Protein AF-A0A5S6QU72-F1 (afdb_monomer)

pLDDT: mean 78.84, std 26.69, range [30.19, 98.88]

Foldseek 3Di:
DPQVVLQVVLVVCVVVVNQADEDELDDCPVPVVVSLVVSVVVLVVHDPSSLRHYEYEAALARGALVNRLVSLVVSLHAYAYELLSNQNHVQHDDPLVVVLVSVVSRCVSQPPHAHEYEYFFFCVHSPDPHSRDGHQAHDLVRPRPNVQVDPGHHHYDYPHNVALVNVVVNVVVSVVVVRDDQWDFRDDDPDDDDDDDDPDDDDDDDDDDDDRDTPGPDDDDDDDDDDPDDDDDDDDDDDDDDDDDDDDDDDDDDDDDDDDDDD

Structure (mmCIF, N/CA/C/O backbone):
data_AF-A0A5S6QU72-F1
#
_entry.id   AF-A0A5S6QU72-F1
#
loop_
_atom_site.group_PDB
_atom_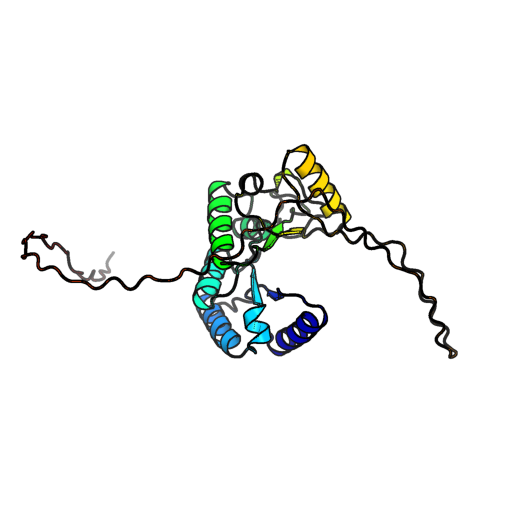site.id
_atom_site.type_symbol
_atom_site.label_atom_id
_atom_site.label_alt_id
_atom_site.label_comp_id
_atom_site.label_asym_id
_atom_site.label_entity_id
_atom_site.label_seq_id
_atom_site.pdbx_PDB_ins_code
_atom_site.Cartn_x
_atom_site.Cartn_y
_atom_site.Cartn_z
_atom_site.occupancy
_atom_site.B_iso_or_equiv
_atom_site.auth_seq_id
_atom_site.auth_comp_id
_atom_site.auth_asym_id
_atom_site.auth_atom_id
_atom_site.pdbx_PDB_model_num
ATOM 1 N N . MET A 1 1 ? 5.569 -14.909 -8.179 1.00 80.06 1 MET A N 1
ATOM 2 C CA . MET A 1 1 ? 4.720 -15.205 -7.009 1.00 80.06 1 MET A CA 1
ATOM 3 C C . MET A 1 1 ? 5.231 -16.468 -6.330 1.00 80.06 1 MET A C 1
ATOM 5 O O . MET A 1 1 ? 5.384 -17.479 -7.009 1.00 80.06 1 MET A O 1
ATOM 9 N N . ALA A 1 2 ? 5.541 -16.403 -5.035 1.00 90.88 2 ALA A N 1
ATOM 10 C CA . ALA A 1 2 ? 6.008 -17.544 -4.248 1.00 90.88 2 ALA A CA 1
ATOM 11 C C . ALA A 1 2 ? 4.814 -18.218 -3.549 1.00 90.88 2 ALA A C 1
ATOM 13 O O . ALA A 1 2 ? 4.411 -17.805 -2.471 1.00 90.88 2 ALA A O 1
ATOM 14 N N . ILE A 1 3 ? 4.224 -19.230 -4.194 1.00 93.62 3 ILE A N 1
ATOM 15 C CA . ILE A 1 3 ? 2.963 -19.854 -3.747 1.00 93.62 3 ILE A CA 1
ATOM 16 C C . ILE A 1 3 ? 3.083 -20.450 -2.338 1.00 93.62 3 ILE A C 1
ATOM 18 O O . ILE A 1 3 ? 2.264 -20.137 -1.487 1.00 93.62 3 ILE A O 1
ATOM 22 N N . ALA A 1 4 ? 4.120 -21.252 -2.072 1.00 96.06 4 ALA A N 1
ATOM 23 C CA . ALA A 1 4 ? 4.278 -21.927 -0.780 1.00 96.06 4 ALA A CA 1
ATOM 24 C C . ALA A 1 4 ? 4.330 -20.951 0.412 1.00 96.06 4 ALA A C 1
ATOM 26 O O . ALA A 1 4 ? 3.805 -21.258 1.478 1.00 96.06 4 ALA A O 1
ATOM 27 N N . GLU A 1 5 ? 4.912 -19.766 0.212 1.00 97.06 5 GLU A N 1
ATOM 28 C CA . GLU A 1 5 ? 4.988 -18.731 1.244 1.00 97.06 5 GLU A CA 1
ATOM 29 C C . GLU A 1 5 ? 3.613 -18.118 1.534 1.00 97.06 5 GLU A C 1
ATOM 31 O O . GLU A 1 5 ? 3.262 -17.892 2.689 1.00 97.06 5 GLU A O 1
ATOM 36 N N . LEU A 1 6 ? 2.810 -17.889 0.490 1.00 97.44 6 LEU A N 1
ATOM 37 C CA . LEU A 1 6 ? 1.450 -17.372 0.638 1.00 97.44 6 LEU A CA 1
ATOM 38 C C . LEU A 1 6 ? 0.535 -18.385 1.333 1.00 97.44 6 LEU A C 1
ATOM 40 O O . LEU A 1 6 ? -0.231 -18.000 2.211 1.00 97.44 6 LEU A O 1
ATOM 44 N N . GLU A 1 7 ? 0.655 -19.672 0.997 1.00 97.56 7 GLU A N 1
ATOM 45 C CA . GLU A 1 7 ? -0.089 -20.742 1.678 1.00 97.56 7 GLU A CA 1
ATOM 46 C C . GLU A 1 7 ? 0.262 -20.803 3.171 1.00 97.56 7 GLU A C 1
ATOM 48 O O . GLU A 1 7 ? -0.622 -20.904 4.021 1.00 97.56 7 GLU A O 1
ATOM 53 N N . TYR A 1 8 ? 1.547 -20.667 3.515 1.00 97.00 8 TYR A N 1
ATOM 54 C CA . TYR A 1 8 ? 1.976 -20.575 4.910 1.00 97.00 8 TYR A CA 1
ATOM 55 C C . TYR A 1 8 ? 1.363 -19.359 5.621 1.00 97.00 8 TYR A C 1
ATOM 57 O O . TYR A 1 8 ? 0.820 -19.493 6.719 1.00 97.00 8 TYR A O 1
ATOM 65 N N . HIS A 1 9 ? 1.378 -18.184 4.987 1.00 96.94 9 HIS A N 1
ATOM 66 C CA . HIS A 1 9 ? 0.779 -16.978 5.560 1.00 96.94 9 HIS A CA 1
ATOM 67 C C . HIS A 1 9 ? -0.737 -17.094 5.735 1.00 96.94 9 HIS A C 1
ATOM 69 O O . HIS A 1 9 ? -1.256 -16.588 6.726 1.00 96.94 9 HIS A O 1
ATOM 75 N N . ALA A 1 10 ? -1.451 -17.792 4.847 1.00 96.12 10 ALA A N 1
ATOM 76 C CA . ALA A 1 10 ? -2.881 -18.044 5.019 1.00 96.12 10 ALA A CA 1
ATOM 77 C C . ALA A 1 10 ? -3.180 -18.890 6.263 1.00 96.12 10 ALA A C 1
ATOM 79 O O . ALA A 1 10 ? -4.120 -18.567 6.990 1.00 96.12 10 ALA A O 1
ATOM 80 N N . ILE A 1 11 ? -2.349 -19.896 6.564 1.00 96.38 11 ILE A N 1
ATOM 81 C CA . ILE A 1 11 ? -2.469 -20.689 7.798 1.00 96.38 11 ILE A CA 1
ATOM 82 C C . ILE A 1 11 ? -2.315 -19.784 9.023 1.00 96.38 11 ILE A C 1
ATOM 84 O O . ILE A 1 11 ? -3.139 -19.820 9.935 1.00 96.38 11 ILE A O 1
ATOM 88 N N . ILE A 1 12 ? -1.276 -18.945 9.052 1.00 96.75 12 ILE A N 1
ATOM 89 C CA . ILE A 1 12 ? -1.058 -18.028 10.176 1.00 96.75 12 ILE A CA 1
ATOM 90 C C . ILE A 1 12 ? -2.212 -17.027 10.289 1.00 96.75 12 ILE A C 1
ATOM 92 O O . ILE A 1 12 ? -2.734 -16.829 11.385 1.00 96.75 12 ILE A O 1
ATOM 96 N N . ALA A 1 13 ? -2.648 -16.446 9.171 1.00 95.75 13 ALA A N 1
ATOM 97 C CA . ALA A 1 13 ? -3.744 -15.487 9.130 1.00 95.75 13 ALA A CA 1
ATOM 98 C C . ALA A 1 13 ? -5.054 -16.087 9.660 1.00 95.75 13 ALA A C 1
ATOM 100 O O . ALA A 1 13 ? -5.770 -15.422 10.404 1.00 95.75 13 ALA A O 1
ATOM 101 N N . GLU A 1 14 ? -5.352 -17.349 9.349 1.00 94.44 14 GLU A N 1
ATOM 102 C CA . GLU A 1 14 ? -6.494 -18.059 9.929 1.00 94.44 14 GLU A CA 1
ATOM 103 C C . GLU A 1 14 ? -6.356 -18.220 11.451 1.00 94.44 14 GLU A C 1
ATOM 105 O O . GLU A 1 14 ? -7.288 -17.900 12.188 1.00 94.44 14 GLU A O 1
ATOM 110 N N . LEU A 1 15 ? -5.181 -18.635 11.937 1.00 96.00 15 LEU A N 1
ATOM 111 C CA . LEU A 1 15 ? -4.931 -18.858 13.366 1.00 96.00 15 LEU A CA 1
ATOM 112 C C . LEU A 1 15 ? -5.037 -17.583 14.212 1.00 96.00 15 LEU A C 1
ATOM 114 O O . LEU A 1 15 ? -5.456 -17.653 15.369 1.00 96.00 15 LEU A O 1
ATOM 118 N N . VAL A 1 16 ? -4.648 -16.432 13.658 1.00 95.31 16 VAL A N 1
ATOM 119 C CA . VAL A 1 16 ? -4.691 -15.136 14.358 1.00 95.31 16 VAL A CA 1
ATOM 120 C C . VAL A 1 16 ? -5.869 -14.252 13.943 1.00 95.31 16 VAL A C 1
ATOM 122 O O . VAL A 1 16 ? -5.979 -13.124 14.420 1.00 95.31 16 VAL A O 1
ATOM 125 N N . ASN A 1 17 ? -6.770 -14.766 13.100 1.00 92.50 17 ASN A N 1
ATOM 126 C CA . ASN A 1 17 ? -7.945 -14.061 12.585 1.00 92.50 17 ASN A CA 1
ATOM 127 C C . ASN A 1 17 ? -7.609 -12.735 11.864 1.00 92.50 17 ASN A C 1
ATOM 129 O O . ASN A 1 17 ? -8.259 -11.712 12.081 1.00 92.50 17 ASN A O 1
ATOM 133 N N . VAL A 1 18 ? -6.587 -12.771 11.005 1.00 91.25 18 VAL A N 1
ATOM 134 C CA . VAL A 1 18 ? -6.224 -11.702 10.063 1.00 91.25 18 VAL A CA 1
ATOM 135 C C . VAL A 1 18 ? -6.878 -11.976 8.706 1.00 91.25 18 VAL A C 1
ATOM 137 O O . VAL A 1 18 ? -6.962 -13.119 8.242 1.00 91.25 18 VAL A O 1
ATOM 140 N N . ASP A 1 19 ? -7.363 -10.918 8.064 1.00 90.62 19 ASP A N 1
ATOM 141 C CA . ASP A 1 19 ? -8.173 -10.983 6.847 1.00 90.62 19 ASP A CA 1
ATOM 142 C C . ASP A 1 19 ? -7.476 -10.406 5.601 1.00 90.62 19 ASP A C 1
ATOM 144 O O . ASP A 1 19 ? -8.041 -10.476 4.506 1.00 90.62 19 ASP A O 1
ATOM 148 N N . VAL A 1 20 ? -6.260 -9.865 5.736 1.00 96.31 20 VAL A N 1
ATOM 149 C CA . VAL A 1 20 ? -5.472 -9.278 4.641 1.00 96.31 20 VAL A CA 1
ATOM 150 C C . VAL A 1 20 ? -4.076 -9.905 4.575 1.00 96.31 20 VAL A C 1
ATOM 152 O O . VAL A 1 20 ? -3.385 -10.019 5.583 1.00 96.31 20 VAL A O 1
ATOM 155 N N . ILE A 1 21 ? -3.659 -10.300 3.371 1.00 97.56 21 ILE A N 1
ATOM 156 C CA . ILE A 1 21 ? -2.280 -10.656 3.016 1.00 97.56 21 ILE A CA 1
ATOM 157 C C . ILE A 1 21 ? -1.885 -9.734 1.865 1.00 97.56 21 ILE A C 1
ATOM 159 O O . ILE A 1 21 ? -2.293 -9.957 0.725 1.00 97.56 21 ILE A O 1
ATOM 163 N N . ASN A 1 22 ? -1.114 -8.692 2.164 1.00 98.31 22 ASN A N 1
ATOM 164 C CA . ASN A 1 22 ? -0.727 -7.694 1.176 1.00 98.31 22 ASN A CA 1
ATOM 165 C C . ASN A 1 22 ? 0.605 -8.036 0.500 1.00 98.31 22 ASN A C 1
ATOM 167 O O . ASN A 1 22 ? 1.566 -8.407 1.175 1.00 98.31 22 ASN A O 1
ATOM 171 N N . ILE A 1 23 ? 0.662 -7.915 -0.829 1.00 98.38 23 ILE A N 1
ATOM 172 C CA . ILE A 1 23 ? 1.886 -8.110 -1.613 1.00 98.38 23 ILE A CA 1
ATOM 173 C C . ILE A 1 23 ? 1.987 -7.118 -2.774 1.00 98.38 23 ILE A C 1
ATOM 175 O O . ILE A 1 23 ? 0.991 -6.728 -3.380 1.00 98.38 23 ILE A O 1
ATOM 179 N N . HIS A 1 24 ? 3.214 -6.821 -3.195 1.00 98.31 24 HIS A N 1
ATOM 180 C CA . HIS A 1 24 ? 3.451 -6.267 -4.527 1.00 98.31 24 HIS A CA 1
ATOM 181 C C . HIS A 1 24 ? 3.301 -7.336 -5.621 1.00 98.31 24 HIS A C 1
ATOM 183 O O . HIS A 1 24 ? 3.409 -8.543 -5.380 1.00 98.31 24 HIS A O 1
ATOM 189 N N . VAL A 1 25 ? 3.148 -6.888 -6.871 1.00 97.50 25 VAL A N 1
ATOM 190 C CA . VAL A 1 25 ? 3.039 -7.769 -8.051 1.00 97.50 25 VAL A CA 1
ATOM 191 C C . VAL A 1 25 ? 4.323 -8.588 -8.278 1.00 97.50 25 VAL A C 1
ATOM 193 O O . VAL A 1 25 ? 4.273 -9.758 -8.675 1.00 97.50 25 VAL A O 1
ATOM 196 N N . GLY A 1 26 ? 5.490 -8.008 -7.983 1.00 94.38 26 GLY A N 1
ATOM 197 C CA . GLY A 1 26 ? 6.792 -8.672 -8.059 1.00 94.38 26 GLY A CA 1
ATOM 198 C C . GLY A 1 26 ? 7.685 -8.100 -9.158 1.00 94.38 26 GLY A C 1
ATOM 199 O O . GLY A 1 26 ? 7.769 -6.894 -9.321 1.00 94.38 26 GLY A O 1
ATOM 200 N N . GLY A 1 27 ? 8.410 -8.955 -9.883 1.00 94.19 27 GLY A N 1
ATOM 201 C CA . GLY A 1 27 ? 9.344 -8.520 -10.929 1.00 94.19 27 GLY A CA 1
ATOM 202 C C . GLY A 1 27 ? 8.706 -8.411 -12.320 1.00 94.19 27 GLY A C 1
ATOM 203 O O . GLY A 1 27 ? 7.866 -9.234 -12.681 1.00 94.19 27 GLY A O 1
ATOM 204 N N . VAL A 1 28 ? 9.153 -7.456 -13.141 1.00 93.69 28 VAL A N 1
ATOM 205 C CA . VAL A 1 28 ? 8.787 -7.353 -14.574 1.00 93.69 28 VAL A CA 1
ATOM 206 C C . VAL A 1 28 ? 9.553 -8.324 -15.474 1.00 93.69 28 VAL A C 1
ATOM 208 O O . VAL A 1 28 ? 9.056 -8.703 -16.525 1.00 93.69 28 VAL A O 1
ATOM 211 N N . TYR A 1 29 ? 10.761 -8.751 -15.088 1.00 89.75 29 TYR A N 1
ATOM 212 C CA . TYR A 1 29 ? 11.605 -9.661 -15.885 1.00 89.75 29 TYR A CA 1
ATOM 213 C C . TYR A 1 29 ? 11.729 -9.243 -17.371 1.00 89.75 29 TYR A C 1
ATOM 215 O O . TYR A 1 29 ? 11.608 -10.076 -18.265 1.00 89.75 29 TYR A O 1
ATOM 223 N N . ASN A 1 30 ? 11.956 -7.944 -17.614 1.00 90.00 30 ASN A N 1
ATOM 224 C CA . ASN A 1 30 ? 12.051 -7.272 -18.924 1.00 90.00 30 ASN A CA 1
ATOM 225 C C . ASN A 1 30 ? 10.759 -7.181 -19.759 1.00 90.00 30 ASN A C 1
ATOM 227 O O . ASN A 1 30 ? 10.773 -6.523 -20.795 1.00 90.00 30 ASN A O 1
ATOM 231 N N . ASP A 1 31 ? 9.652 -7.782 -19.321 1.00 95.44 31 ASP A N 1
ATOM 232 C CA . ASP A 1 31 ? 8.379 -7.782 -20.046 1.00 95.44 31 ASP A CA 1
ATOM 233 C C . ASP A 1 31 ? 7.208 -7.733 -19.054 1.00 95.44 31 ASP A C 1
ATOM 235 O O . ASP A 1 31 ? 6.778 -8.754 -18.507 1.00 95.44 31 ASP A O 1
ATOM 239 N N . LYS A 1 32 ? 6.721 -6.510 -18.807 1.00 95.94 32 LYS A N 1
ATOM 240 C CA . LYS A 1 32 ? 5.636 -6.236 -17.859 1.00 95.94 32 LYS A CA 1
ATOM 241 C C . LYS A 1 32 ? 4.324 -6.941 -18.257 1.00 95.94 32 LYS A C 1
ATOM 243 O O . LYS A 1 32 ? 3.800 -7.645 -17.393 1.00 95.94 32 LYS A O 1
ATOM 248 N N . PRO A 1 33 ? 3.811 -6.847 -19.504 1.00 96.69 33 PRO A N 1
ATOM 249 C CA . PRO A 1 33 ? 2.617 -7.594 -19.915 1.00 96.69 33 PRO A CA 1
ATOM 250 C C . PRO A 1 33 ? 2.704 -9.095 -19.620 1.00 96.69 33 PRO A C 1
ATOM 252 O O . PRO A 1 33 ? 1.847 -9.638 -18.919 1.00 96.69 33 PRO A O 1
ATOM 255 N N . THR A 1 34 ? 3.786 -9.757 -20.042 1.00 97.25 34 THR A N 1
ATOM 256 C CA . THR A 1 34 ? 3.946 -11.199 -19.796 1.00 97.25 34 THR A CA 1
ATOM 257 C C . THR A 1 34 ? 4.103 -11.495 -18.296 1.00 97.25 34 THR A C 1
ATOM 259 O O . THR A 1 34 ? 3.663 -12.536 -17.805 1.00 97.25 34 THR A O 1
ATOM 262 N N . ALA A 1 35 ? 4.713 -10.597 -17.516 1.00 97.38 35 ALA A N 1
ATOM 263 C CA . ALA A 1 35 ? 4.789 -10.740 -16.062 1.00 97.38 35 ALA A CA 1
ATOM 264 C C . ALA A 1 35 ? 3.416 -10.675 -15.381 1.00 97.38 35 ALA A C 1
ATOM 266 O O . ALA A 1 35 ? 3.151 -11.495 -14.498 1.00 97.38 35 ALA A O 1
ATOM 267 N N . MET A 1 36 ? 2.535 -9.777 -15.822 1.00 97.62 36 MET A N 1
ATOM 268 C CA . MET A 1 36 ? 1.160 -9.676 -15.327 1.00 97.62 36 MET A CA 1
ATOM 269 C C . MET A 1 36 ? 0.342 -10.922 -15.687 1.00 97.62 36 MET A C 1
ATOM 271 O O . MET A 1 36 ? -0.341 -11.471 -14.825 1.00 97.62 36 MET A O 1
ATOM 275 N N . GLU A 1 37 ? 0.472 -11.451 -16.906 1.00 97.25 37 GLU A N 1
ATOM 276 C CA . GLU A 1 37 ? -0.174 -12.715 -17.298 1.00 97.25 37 GLU A CA 1
ATOM 277 C C . GLU A 1 37 ? 0.288 -13.889 -16.425 1.00 97.25 37 GLU A C 1
ATOM 279 O O . GLU A 1 37 ? -0.525 -14.677 -15.932 1.00 97.25 37 GLU A O 1
ATOM 284 N N . ARG A 1 38 ? 1.597 -13.978 -16.152 1.00 97.06 38 ARG A N 1
ATOM 285 C CA . ARG A 1 38 ? 2.141 -14.973 -15.215 1.00 97.06 38 ARG A CA 1
ATOM 286 C C . ARG A 1 38 ? 1.615 -14.776 -13.799 1.00 97.06 38 ARG A C 1
ATOM 288 O O . ARG A 1 38 ? 1.461 -15.764 -13.082 1.00 97.06 38 ARG A O 1
ATOM 295 N N . PHE A 1 39 ? 1.385 -13.540 -13.362 1.00 97.94 39 PHE A N 1
ATOM 296 C CA . PHE A 1 39 ? 0.787 -13.276 -12.058 1.00 97.94 39 PHE A CA 1
ATOM 297 C C . PHE A 1 39 ? -0.624 -13.863 -11.994 1.00 97.94 39 PHE A C 1
ATOM 299 O O . PHE A 1 39 ? -0.904 -14.649 -11.091 1.00 97.94 39 PHE A O 1
ATOM 306 N N . VAL A 1 40 ? -1.463 -13.582 -12.997 1.00 98.00 40 VAL A N 1
ATOM 307 C CA . VAL A 1 40 ? -2.835 -14.110 -13.098 1.00 98.00 40 VAL A CA 1
ATOM 308 C C . VAL A 1 40 ? -2.848 -15.641 -13.118 1.00 98.00 40 VAL A C 1
ATOM 310 O O . VAL A 1 40 ? -3.572 -16.263 -12.341 1.00 98.00 40 VAL A O 1
ATOM 313 N N . ALA A 1 41 ? -1.997 -16.264 -13.937 1.00 97.25 41 ALA A N 1
ATOM 314 C CA . ALA A 1 41 ? -1.895 -17.723 -14.017 1.00 97.25 41 ALA A CA 1
ATOM 315 C C . ALA A 1 41 ? -1.403 -18.369 -12.708 1.00 97.25 41 ALA A C 1
ATOM 317 O O . ALA A 1 41 ? -1.740 -19.514 -12.407 1.00 97.25 41 ALA A O 1
ATOM 318 N N . ASN A 1 42 ? -0.588 -17.662 -11.919 1.00 97.50 42 ASN A N 1
ATOM 319 C CA . ASN A 1 42 ? -0.170 -18.148 -10.606 1.00 97.50 42 ASN A CA 1
ATOM 320 C C . ASN A 1 42 ? -1.233 -17.919 -9.534 1.00 97.50 42 ASN A C 1
ATOM 322 O O . ASN A 1 42 ? -1.405 -18.791 -8.688 1.00 97.50 42 ASN A O 1
ATOM 326 N N . PHE A 1 43 ? -1.974 -16.813 -9.597 1.00 98.06 43 PHE A N 1
ATOM 327 C CA . PHE A 1 43 ? -3.077 -16.542 -8.682 1.00 98.06 43 PHE A CA 1
ATOM 328 C C . PHE A 1 43 ? -4.128 -17.656 -8.727 1.00 98.06 43 PHE A C 1
ATOM 330 O O . PHE A 1 43 ? -4.548 -18.145 -7.684 1.00 98.06 43 PHE A O 1
ATOM 337 N N . SER A 1 44 ? -4.474 -18.154 -9.920 1.00 96.75 44 SER A N 1
ATOM 338 C CA . SER A 1 44 ? -5.433 -19.261 -10.068 1.00 96.75 44 SER A CA 1
ATOM 339 C C . SER A 1 44 ? -4.968 -20.593 -9.467 1.00 96.75 44 SER A C 1
ATOM 341 O O . SER A 1 44 ? -5.752 -21.536 -9.399 1.00 96.75 44 SER A O 1
ATOM 343 N N . ARG A 1 45 ? -3.692 -20.706 -9.079 1.00 97.50 45 ARG A N 1
ATOM 344 C CA . ARG A 1 45 ? -3.117 -21.896 -8.433 1.00 97.50 45 ARG A CA 1
ATOM 345 C C . ARG A 1 45 ? -3.123 -21.804 -6.907 1.00 97.50 45 ARG A C 1
ATOM 347 O O . ARG A 1 45 ? -2.803 -22.801 -6.268 1.00 97.50 45 ARG A O 1
ATOM 354 N N . LEU A 1 46 ? -3.418 -20.631 -6.349 1.00 98.06 46 LEU A N 1
ATOM 355 C CA . LEU A 1 46 ? -3.501 -20.413 -4.907 1.00 98.06 46 LEU A CA 1
ATOM 356 C C . LEU A 1 46 ? -4.753 -21.080 -4.338 1.00 98.06 46 LEU A C 1
ATOM 358 O O . LEU A 1 46 ? -5.781 -21.154 -5.021 1.00 98.06 46 LEU A O 1
ATOM 362 N N . SER A 1 47 ? -4.687 -21.509 -3.082 1.00 97.75 47 SER A N 1
ATOM 363 C CA . SER A 1 47 ? -5.859 -21.940 -2.324 1.00 97.75 47 SER A CA 1
ATOM 364 C C . SER A 1 47 ? -6.896 -20.820 -2.197 1.00 97.75 47 SER A C 1
ATOM 366 O O . SER A 1 47 ? -6.606 -19.630 -2.375 1.00 97.75 47 SER A O 1
ATOM 368 N N . LYS A 1 48 ? -8.140 -21.191 -1.887 1.00 96.69 48 LYS A N 1
ATOM 369 C CA . LYS A 1 48 ? -9.223 -20.215 -1.734 1.00 96.69 48 LYS A CA 1
ATOM 370 C C . LYS A 1 48 ? -8.955 -19.287 -0.546 1.00 96.69 48 LYS A C 1
ATOM 372 O O . LYS A 1 48 ? -9.227 -18.093 -0.615 1.00 96.69 48 LYS A O 1
ATOM 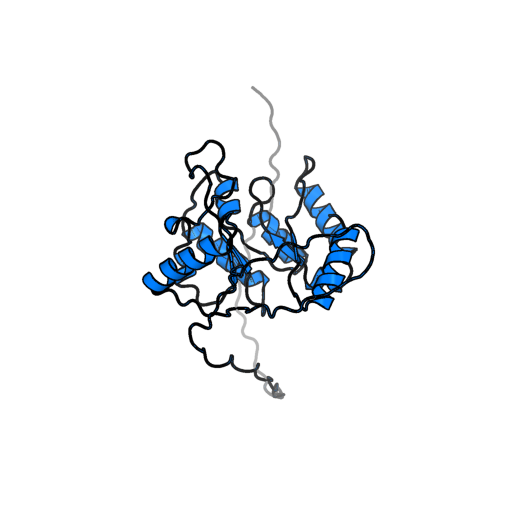377 N N . GLU A 1 49 ? -8.345 -19.836 0.492 1.00 96.06 49 GLU A N 1
ATOM 378 C CA . GLU A 1 49 ? -7.963 -19.186 1.736 1.00 96.06 49 GLU A CA 1
ATOM 379 C C . GLU A 1 49 ? -6.967 -18.047 1.501 1.00 96.06 49 GLU A C 1
ATOM 381 O O . GLU A 1 49 ? -7.112 -16.981 2.110 1.00 96.06 49 GLU A O 1
ATOM 386 N N . VAL A 1 50 ? -5.999 -18.250 0.598 1.00 97.69 50 VAL A N 1
ATOM 387 C CA . VAL A 1 50 ? -5.089 -17.192 0.144 1.00 97.69 50 VAL A CA 1
ATOM 388 C C . VAL A 1 50 ? -5.839 -16.199 -0.738 1.00 97.69 50 VAL A C 1
ATOM 390 O O . VAL A 1 50 ? -5.767 -15.000 -0.484 1.00 97.69 50 VAL A O 1
ATOM 393 N N . GLN A 1 51 ? -6.568 -16.667 -1.760 1.00 97.50 51 GLN A N 1
ATOM 394 C CA . GLN A 1 51 ? -7.258 -15.782 -2.712 1.00 97.50 51 GLN A CA 1
ATOM 395 C C . GLN A 1 51 ? -8.231 -14.812 -2.023 1.00 97.50 51 GLN A C 1
ATOM 397 O O . GLN A 1 51 ? -8.353 -13.671 -2.457 1.00 97.50 51 GLN A O 1
ATOM 402 N N . ASP A 1 52 ? -8.900 -15.239 -0.950 1.00 95.50 52 ASP A N 1
ATOM 403 C CA . ASP A 1 52 ? -9.852 -14.413 -0.193 1.00 95.50 52 ASP A CA 1
ATOM 404 C C . ASP A 1 52 ? -9.196 -13.327 0.669 1.00 95.50 52 ASP A C 1
ATOM 406 O O . ASP A 1 52 ? -9.845 -12.335 1.015 1.00 95.50 52 ASP A O 1
ATOM 410 N N . ARG A 1 53 ? -7.916 -13.499 1.011 1.00 96.94 53 ARG A N 1
ATOM 411 C CA . ARG A 1 53 ? -7.151 -12.561 1.843 1.00 96.94 53 ARG A CA 1
ATOM 412 C C . ARG A 1 53 ? -6.182 -11.707 1.042 1.00 96.94 53 ARG A C 1
ATOM 414 O O . ARG A 1 53 ? -5.774 -10.659 1.530 1.00 96.94 53 ARG A O 1
ATOM 421 N N . LEU A 1 54 ? -5.798 -12.151 -0.152 1.00 97.94 54 LEU A N 1
ATOM 422 C CA . LEU A 1 54 ? -4.764 -11.493 -0.934 1.00 97.94 54 LEU A CA 1
ATOM 423 C C . LEU A 1 54 ? -5.204 -10.091 -1.360 1.00 97.94 54 LEU A C 1
ATOM 425 O O . LEU A 1 54 ? -6.284 -9.912 -1.924 1.00 97.94 54 LEU A O 1
ATOM 429 N N . THR A 1 55 ? -4.329 -9.118 -1.149 1.00 98.62 55 THR A N 1
ATOM 430 C CA . THR A 1 55 ? -4.435 -7.767 -1.699 1.00 98.62 55 THR A CA 1
ATOM 431 C C . THR A 1 55 ? -3.175 -7.443 -2.483 1.00 98.62 55 THR A C 1
ATOM 433 O O . THR A 1 55 ? -2.120 -8.043 -2.260 1.00 98.62 55 THR A O 1
ATOM 436 N N . LEU A 1 56 ? -3.297 -6.519 -3.433 1.00 98.81 56 LEU A N 1
ATOM 437 C CA . LEU A 1 56 ? -2.166 -6.051 -4.228 1.00 98.81 56 LEU A CA 1
ATOM 438 C C . LEU A 1 56 ? -1.849 -4.606 -3.892 1.00 98.81 56 LEU A C 1
ATOM 440 O O . LEU A 1 56 ? -2.770 -3.818 -3.710 1.00 98.81 56 LEU A O 1
ATOM 444 N N . GLU A 1 57 ? -0.569 -4.264 -3.899 1.00 98.88 57 GLU A N 1
ATOM 445 C CA . GLU A 1 57 ? -0.073 -2.912 -3.658 1.00 98.88 57 GLU A CA 1
ATOM 446 C C . GLU A 1 57 ? 0.797 -2.427 -4.823 1.00 98.88 57 GLU A C 1
ATOM 448 O O . GLU A 1 57 ? 1.591 -3.196 -5.382 1.00 98.88 57 GLU A O 1
ATOM 453 N N . ASN A 1 58 ? 0.666 -1.147 -5.183 1.00 98.81 58 ASN A N 1
ATOM 454 C CA . ASN A 1 58 ? 1.568 -0.488 -6.129 1.00 98.81 58 ASN A CA 1
ATOM 455 C C . ASN A 1 58 ? 2.955 -0.316 -5.509 1.00 98.81 58 ASN A C 1
ATOM 457 O O . ASN A 1 58 ? 3.084 -0.134 -4.305 1.00 98.81 58 ASN A O 1
ATOM 461 N N . ASP A 1 59 ? 3.996 -0.365 -6.334 1.00 98.25 59 ASP A N 1
ATOM 462 C CA . ASP A 1 59 ? 5.378 -0.258 -5.870 1.00 98.25 59 ASP A CA 1
ATOM 463 C C . ASP A 1 59 ? 6.067 1.014 -6.385 1.00 98.25 59 ASP A C 1
ATOM 465 O O . ASP A 1 59 ? 5.534 1.786 -7.186 1.00 98.25 59 ASP A O 1
ATOM 469 N N . ASP A 1 60 ? 7.281 1.244 -5.899 1.00 96.75 60 ASP A N 1
ATOM 470 C CA . ASP A 1 60 ? 8.060 2.455 -6.137 1.00 96.75 60 ASP A CA 1
ATOM 471 C C . ASP A 1 60 ? 8.855 2.473 -7.460 1.00 96.75 60 ASP A C 1
ATOM 473 O O . ASP A 1 60 ? 9.666 3.385 -7.678 1.00 96.75 60 ASP A O 1
ATOM 477 N N . LYS A 1 61 ? 8.699 1.461 -8.332 1.00 94.06 61 LYS A N 1
ATOM 478 C CA . LYS A 1 61 ? 9.593 1.238 -9.490 1.00 94.06 61 LYS A CA 1
ATOM 479 C C . LYS A 1 61 ? 8.918 0.701 -10.746 1.00 94.06 61 LYS A C 1
ATOM 481 O O . LYS A 1 61 ? 9.208 1.174 -11.840 1.00 94.06 61 LYS A O 1
ATOM 486 N N . GLN A 1 62 ? 8.172 -0.382 -10.617 1.00 95.25 62 GLN A N 1
ATOM 487 C CA . GLN A 1 62 ? 7.787 -1.278 -11.695 1.00 95.25 62 GLN A CA 1
ATOM 488 C C . GLN A 1 62 ? 6.289 -1.247 -11.957 1.00 95.25 62 GLN A C 1
ATOM 490 O O . GLN A 1 62 ? 5.917 -1.148 -13.127 1.00 95.25 62 GLN A O 1
ATOM 495 N N . TYR A 1 63 ? 5.458 -1.323 -10.918 1.00 98.00 63 TYR A N 1
ATOM 496 C CA . TYR A 1 63 ? 4.004 -1.420 -11.044 1.00 98.00 63 TYR A CA 1
ATOM 497 C C . TYR A 1 63 ? 3.333 -0.209 -10.400 1.00 98.00 63 TYR A C 1
ATOM 499 O O . TYR A 1 63 ? 3.254 -0.098 -9.177 1.00 98.00 63 TYR A O 1
ATOM 507 N N . ASN A 1 64 ? 2.856 0.701 -11.250 1.00 98.06 64 ASN A N 1
ATOM 508 C CA . ASN A 1 64 ? 2.127 1.892 -10.824 1.00 98.06 64 ASN A CA 1
ATOM 509 C C . ASN A 1 64 ? 0.675 1.528 -10.434 1.00 98.06 64 ASN A C 1
ATOM 511 O O . ASN A 1 64 ? 0.243 0.386 -10.639 1.00 98.06 64 ASN A O 1
ATOM 515 N N . PRO A 1 65 ? -0.106 2.467 -9.873 1.00 98.69 65 PRO A N 1
ATOM 516 C CA . PRO A 1 65 ? -1.496 2.197 -9.518 1.00 98.69 65 PRO A CA 1
ATOM 517 C C . PRO A 1 65 ? -2.358 1.704 -10.681 1.00 98.69 65 PRO A C 1
ATOM 519 O O . PRO A 1 65 ? -3.224 0.861 -10.467 1.00 98.69 65 PRO A O 1
ATOM 522 N N . GLU A 1 66 ? -2.127 2.175 -11.908 1.00 98.19 66 GLU A N 1
ATOM 523 C CA . GLU A 1 66 ? -2.886 1.742 -13.082 1.00 98.19 66 GLU A CA 1
ATOM 524 C C . GLU A 1 66 ? -2.676 0.252 -13.391 1.00 98.19 66 GLU A C 1
ATOM 526 O O . GLU A 1 66 ? -3.648 -0.476 -13.616 1.00 98.19 66 GLU A O 1
ATOM 531 N N . ASP A 1 67 ? -1.426 -0.217 -13.342 1.00 98.38 67 ASP A N 1
ATOM 532 C CA . ASP A 1 67 ? -1.074 -1.625 -13.542 1.00 98.38 67 ASP A CA 1
ATOM 533 C C . ASP A 1 67 ? -1.737 -2.515 -12.474 1.00 98.38 67 ASP A C 1
ATOM 535 O O . ASP A 1 67 ? -2.302 -3.573 -12.777 1.00 98.38 67 ASP A O 1
ATOM 539 N N . VAL A 1 68 ? -1.682 -2.084 -11.209 1.00 98.75 68 VAL A N 1
ATOM 540 C CA . VAL A 1 68 ? -2.237 -2.847 -10.083 1.00 98.75 68 VAL A CA 1
ATOM 541 C C . VAL A 1 68 ? -3.761 -2.851 -10.114 1.00 98.75 68 VAL A C 1
ATOM 543 O O . VAL A 1 68 ? -4.363 -3.913 -9.960 1.00 98.75 68 VAL A O 1
ATOM 546 N N . LEU A 1 69 ? -4.403 -1.718 -10.409 1.00 98.62 69 LEU A N 1
ATOM 547 C CA . LEU A 1 69 ? -5.853 -1.635 -10.596 1.00 98.62 69 LEU A CA 1
ATOM 548 C C . LEU A 1 69 ? -6.331 -2.582 -11.698 1.00 98.62 69 LEU A C 1
ATOM 550 O O . LEU A 1 69 ? -7.355 -3.248 -11.532 1.00 98.62 69 LEU A O 1
ATOM 554 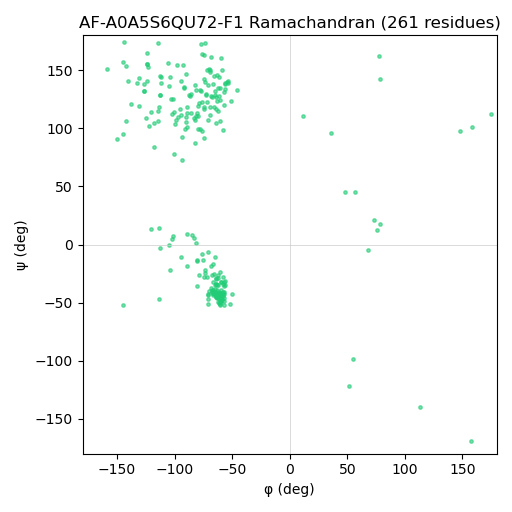N N . GLN A 1 70 ? -5.599 -2.687 -12.810 1.00 98.44 70 GLN A N 1
ATOM 555 C CA . GLN A 1 70 ? -5.924 -3.643 -13.868 1.00 98.44 70 GLN A CA 1
ATOM 556 C C . GLN A 1 70 ? -5.924 -5.085 -13.338 1.00 98.44 70 GLN A C 1
ATOM 558 O O . GLN A 1 70 ? -6.879 -5.825 -13.589 1.00 98.44 70 GLN A O 1
ATOM 563 N N . LEU A 1 71 ? -4.899 -5.485 -12.579 1.00 98.44 71 LEU A N 1
ATOM 564 C CA . LEU A 1 71 ? -4.841 -6.817 -11.964 1.00 98.44 71 LEU A CA 1
ATOM 565 C C . LEU A 1 71 ? -5.962 -7.030 -10.943 1.00 98.44 71 LEU A C 1
ATOM 567 O O . LEU A 1 71 ? -6.630 -8.062 -10.989 1.00 98.44 71 LEU A O 1
ATOM 571 N N . CYS A 1 72 ? -6.217 -6.059 -10.068 1.00 98.62 72 CYS A N 1
ATOM 572 C CA . CYS A 1 72 ? -7.289 -6.118 -9.076 1.00 98.62 72 CYS A CA 1
ATOM 573 C C . CYS A 1 72 ? -8.663 -6.314 -9.725 1.00 98.62 72 CYS A C 1
ATOM 575 O O . CYS A 1 72 ? -9.448 -7.140 -9.259 1.00 98.62 72 CYS A O 1
ATOM 577 N N . HIS A 1 73 ? -8.947 -5.639 -10.842 1.00 98.31 73 HIS A N 1
ATOM 578 C CA . HIS A 1 73 ? -10.194 -5.836 -11.585 1.00 98.31 73 HIS A CA 1
ATOM 579 C C . HIS A 1 73 ? -10.297 -7.227 -12.221 1.00 98.31 73 HIS A C 1
ATOM 581 O O . HIS A 1 73 ? -11.363 -7.839 -12.162 1.00 98.31 73 HIS A O 1
ATOM 587 N N . VAL A 1 74 ? -9.208 -7.735 -12.809 1.00 98.06 74 VAL A N 1
ATOM 588 C CA . VAL A 1 74 ? -9.174 -9.070 -13.433 1.00 98.06 74 VAL A CA 1
ATOM 589 C C . VAL A 1 74 ? -9.349 -10.178 -12.393 1.00 98.06 74 VAL A C 1
ATOM 591 O O . VAL A 1 74 ? -10.082 -11.135 -12.630 1.00 98.06 74 VAL A O 1
ATOM 594 N N . LEU A 1 75 ? -8.684 -10.053 -11.246 1.00 98.00 75 LEU A N 1
ATOM 595 C CA . LEU A 1 75 ? -8.646 -11.080 -10.202 1.00 98.00 75 LEU A CA 1
ATOM 596 C C . LEU A 1 75 ? -9.783 -10.945 -9.181 1.00 98.00 75 LEU A C 1
ATOM 598 O O . LEU A 1 75 ? -10.095 -11.895 -8.469 1.00 98.00 75 LEU A O 1
ATOM 602 N N . GLY A 1 76 ? -10.408 -9.770 -9.102 1.00 97.56 76 GLY A N 1
ATOM 603 C CA . GLY A 1 76 ? -11.435 -9.457 -8.114 1.00 97.56 76 GLY A CA 1
ATOM 604 C C . GLY A 1 76 ? -10.901 -9.256 -6.692 1.00 97.56 76 GLY A C 1
ATOM 605 O O . GLY A 1 76 ? -11.695 -9.376 -5.755 1.00 97.56 76 GLY A O 1
ATOM 606 N N . VAL A 1 77 ? -9.604 -8.957 -6.543 1.00 98.06 77 VAL A N 1
ATOM 607 C CA . VAL A 1 77 ? -8.919 -8.727 -5.257 1.00 98.06 77 VAL A CA 1
ATOM 608 C C . VAL A 1 77 ? -8.791 -7.231 -4.932 1.00 98.06 77 VAL A C 1
ATOM 610 O O . VAL A 1 77 ? -8.769 -6.418 -5.860 1.00 98.06 77 VAL A O 1
ATOM 613 N N . PRO A 1 78 ? -8.691 -6.838 -3.649 1.00 98.62 78 PRO A N 1
ATOM 614 C CA . PRO A 1 78 ? -8.539 -5.434 -3.277 1.00 98.62 78 PRO A CA 1
ATOM 615 C C . PRO A 1 78 ? -7.168 -4.839 -3.633 1.00 98.62 78 PRO A C 1
ATOM 617 O O . PRO A 1 78 ? -6.151 -5.537 -3.644 1.00 98.62 78 PRO A O 1
ATOM 620 N N . PHE A 1 79 ? -7.163 -3.531 -3.889 1.00 98.81 79 PHE A N 1
ATOM 621 C CA . PHE A 1 79 ? -5.981 -2.699 -4.106 1.00 98.81 79 PHE A CA 1
ATOM 622 C C . PHE A 1 79 ? -5.649 -1.922 -2.825 1.00 98.81 79 PHE A C 1
ATOM 624 O O . PHE A 1 79 ? -6.419 -1.047 -2.414 1.00 98.81 79 PHE A O 1
ATOM 631 N N . VAL A 1 80 ? -4.510 -2.233 -2.208 1.00 98.88 80 VAL A N 1
ATOM 632 C CA . VAL A 1 80 ? -3.883 -1.417 -1.164 1.00 98.88 80 VAL A CA 1
ATOM 633 C C . VAL A 1 80 ? -3.131 -0.292 -1.854 1.00 98.88 80 VAL A C 1
ATOM 635 O O . VAL A 1 80 ? -2.177 -0.529 -2.589 1.00 98.88 80 VAL A O 1
ATOM 638 N N . TYR A 1 81 ? -3.592 0.937 -1.657 1.00 98.88 81 TYR A N 1
ATOM 639 C CA . TYR A 1 81 ? -2.962 2.090 -2.282 1.00 98.88 81 TYR A CA 1
ATOM 640 C C . TYR A 1 81 ? -1.859 2.651 -1.387 1.00 98.88 81 TYR A C 1
ATOM 642 O O . TYR A 1 81 ? -2.140 3.127 -0.284 1.00 98.88 81 TYR A O 1
ATOM 650 N N . ASP A 1 82 ? -0.628 2.637 -1.893 1.00 98.88 82 ASP A N 1
ATOM 651 C CA . ASP A 1 82 ? 0.507 3.328 -1.289 1.00 98.88 82 ASP A CA 1
ATOM 652 C C . ASP A 1 82 ? 0.790 4.630 -2.051 1.00 98.88 82 ASP A C 1
ATOM 654 O O . ASP A 1 82 ? 1.220 4.646 -3.214 1.00 98.88 82 ASP A O 1
ATOM 658 N N . VAL A 1 83 ? 0.542 5.755 -1.377 1.00 98.81 83 VAL A N 1
ATOM 659 C CA . VAL A 1 83 ? 0.723 7.090 -1.961 1.00 98.81 83 VAL A CA 1
ATOM 660 C C . VAL A 1 83 ? 2.196 7.492 -2.087 1.00 98.81 83 VAL A C 1
ATOM 662 O O . VAL A 1 83 ? 2.548 8.262 -2.985 1.00 98.81 83 VAL A O 1
ATOM 665 N N . HIS A 1 84 ? 3.074 6.982 -1.223 1.00 98.69 84 HIS A N 1
ATOM 666 C CA . HIS A 1 84 ? 4.511 7.252 -1.278 1.00 98.69 84 HIS A CA 1
ATOM 667 C C . HIS A 1 84 ? 5.144 6.557 -2.484 1.00 98.69 84 HIS A C 1
ATOM 669 O O . HIS A 1 84 ? 5.844 7.200 -3.270 1.00 98.69 84 HIS A O 1
ATOM 675 N N . HIS A 1 85 ? 4.822 5.282 -2.694 1.00 98.62 85 HIS A N 1
ATOM 676 C CA . HIS A 1 85 ? 5.192 4.514 -3.876 1.00 98.62 85 HIS A CA 1
ATOM 677 C C . HIS A 1 85 ? 4.680 5.181 -5.150 1.00 98.62 85 HIS A C 1
ATOM 679 O O . HIS A 1 85 ? 5.465 5.403 -6.068 1.00 98.62 85 HIS A O 1
ATOM 685 N N . HIS A 1 86 ? 3.415 5.613 -5.174 1.00 98.56 86 HIS A N 1
ATOM 686 C CA . HIS A 1 86 ? 2.838 6.308 -6.325 1.00 98.56 86 HIS A CA 1
ATOM 687 C C . HIS A 1 86 ? 3.629 7.575 -6.689 1.00 98.56 86 HIS A C 1
ATOM 689 O O . HIS A 1 86 ? 4.024 7.760 -7.841 1.00 98.56 86 HIS A O 1
ATOM 695 N N . ARG A 1 87 ? 3.935 8.424 -5.702 1.00 98.12 87 ARG A N 1
ATOM 696 C CA . ARG A 1 87 ? 4.784 9.610 -5.899 1.00 98.12 87 ARG A CA 1
ATOM 697 C C . ARG A 1 87 ? 6.185 9.231 -6.391 1.00 98.12 87 ARG A C 1
ATOM 699 O O . ARG A 1 87 ? 6.708 9.865 -7.305 1.00 98.12 87 ARG A O 1
ATOM 706 N N . CYS A 1 88 ? 6.787 8.173 -5.842 1.00 97.62 88 CYS A N 1
ATOM 707 C CA . CYS A 1 88 ? 8.106 7.692 -6.260 1.00 97.62 88 CYS A CA 1
ATOM 708 C C . CYS A 1 88 ? 8.140 7.242 -7.725 1.00 97.62 88 CYS A C 1
ATOM 710 O O . CYS A 1 88 ? 9.090 7.587 -8.430 1.00 97.62 88 CYS A O 1
ATOM 712 N N . THR A 1 89 ? 7.112 6.535 -8.205 1.00 95.19 89 THR A N 1
ATOM 713 C CA . THR A 1 89 ? 7.029 6.082 -9.604 1.00 95.19 89 THR A CA 1
ATOM 714 C C . THR A 1 89 ? 7.057 7.249 -10.593 1.00 95.19 89 THR A C 1
ATOM 716 O O . THR A 1 89 ? 7.610 7.119 -11.685 1.00 95.19 89 THR A O 1
ATOM 719 N N . TYR A 1 90 ? 6.512 8.403 -10.199 1.00 93.62 90 TYR A N 1
ATOM 720 C CA . TYR A 1 90 ? 6.466 9.623 -11.011 1.00 93.62 90 TYR A CA 1
ATOM 721 C C . TYR A 1 90 ? 7.524 10.671 -10.622 1.00 93.62 90 TYR A C 1
ATOM 723 O O . TYR A 1 90 ? 7.536 11.774 -11.167 1.00 93.62 90 TYR A O 1
ATOM 731 N N . GLY A 1 91 ? 8.451 10.323 -9.726 1.00 91.50 91 GLY A N 1
ATOM 732 C CA . GLY A 1 91 ? 9.605 11.152 -9.380 1.00 91.50 91 GLY A CA 1
ATOM 733 C C . GLY A 1 91 ? 9.325 12.318 -8.428 1.00 91.50 91 GLY A C 1
ATOM 734 O O . GLY A 1 91 ? 10.152 13.225 -8.353 1.00 91.50 91 GLY A O 1
ATOM 735 N N . GLY A 1 92 ? 8.206 12.323 -7.699 1.00 93.88 92 GLY A N 1
ATOM 736 C CA . GLY A 1 92 ? 7.917 13.362 -6.709 1.00 93.88 92 GLY A CA 1
ATOM 737 C C . GLY A 1 92 ? 6.435 13.536 -6.362 1.00 93.88 92 GLY A C 1
ATOM 738 O O . GLY A 1 92 ? 5.601 12.708 -6.731 1.00 93.88 92 GLY A O 1
ATOM 739 N N . PRO A 1 93 ? 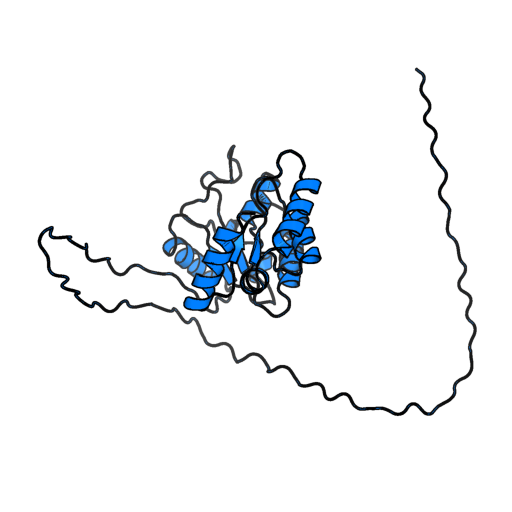6.095 14.622 -5.640 1.00 94.81 93 PRO A N 1
ATOM 740 C CA . PRO A 1 93 ? 4.721 14.960 -5.295 1.00 94.81 93 PRO A CA 1
ATOM 741 C C . PRO A 1 93 ? 3.824 15.048 -6.531 1.00 94.81 93 PRO A C 1
ATOM 743 O O . PRO A 1 93 ? 4.208 15.594 -7.565 1.00 94.81 93 PRO A O 1
ATOM 746 N N . LEU A 1 94 ? 2.605 14.535 -6.394 1.00 97.12 94 LEU A N 1
ATOM 747 C CA . LEU A 1 94 ? 1.599 14.505 -7.450 1.00 97.12 94 LEU A CA 1
ATOM 748 C C . LEU A 1 94 ? 0.505 15.546 -7.189 1.00 97.12 94 LEU A C 1
ATOM 750 O O . LEU A 1 94 ? 0.266 15.897 -6.031 1.00 97.12 94 LEU A O 1
ATOM 754 N N . PRO A 1 95 ? -0.206 16.010 -8.234 1.00 97.56 95 PRO A N 1
ATOM 755 C CA . PRO A 1 95 ? -1.412 16.805 -8.048 1.00 97.56 95 PRO A CA 1
ATOM 756 C C . PRO A 1 95 ? -2.444 16.063 -7.191 1.00 97.56 95 PRO A C 1
ATOM 758 O O . PRO A 1 95 ? -2.693 14.874 -7.396 1.00 97.56 95 PRO A O 1
ATOM 761 N N . GLU A 1 96 ? -3.103 16.786 -6.286 1.00 95.94 96 GLU A N 1
ATOM 762 C CA . GLU A 1 96 ? -4.101 16.216 -5.368 1.00 95.94 96 GLU A CA 1
ATOM 763 C C . GLU A 1 96 ? -5.254 15.512 -6.105 1.00 95.94 96 GLU A C 1
ATOM 765 O O . GLU A 1 96 ? -5.765 14.497 -5.640 1.00 95.94 96 GLU A O 1
ATOM 770 N N . GLU A 1 97 ? -5.626 16.003 -7.291 1.00 97.31 97 GLU A N 1
ATOM 771 C CA . GLU A 1 97 ? -6.641 15.392 -8.160 1.00 97.31 97 GLU A CA 1
ATOM 772 C C . GLU A 1 97 ? -6.274 13.946 -8.540 1.00 97.31 97 GLU A C 1
ATOM 774 O O . GLU A 1 97 ? -7.113 13.051 -8.470 1.00 97.31 97 GLU A O 1
ATOM 779 N N . VAL A 1 98 ? -5.003 13.689 -8.871 1.00 98.19 98 VAL A N 1
ATOM 780 C CA . VAL A 1 98 ? -4.514 12.348 -9.238 1.00 98.19 98 VAL A CA 1
ATOM 781 C C . VAL A 1 98 ? -4.577 11.413 -8.031 1.00 98.19 98 VAL A C 1
ATOM 783 O O . VAL A 1 98 ? -5.044 10.276 -8.140 1.00 98.19 98 VAL A O 1
ATOM 786 N N . ILE A 1 99 ? -4.166 11.902 -6.858 1.00 98.31 99 ILE A N 1
ATOM 787 C CA . ILE A 1 99 ? -4.230 11.140 -5.605 1.00 98.31 99 ILE A CA 1
ATOM 788 C C . ILE A 1 99 ? -5.688 10.838 -5.246 1.00 98.31 99 ILE A C 1
ATOM 790 O O . ILE A 1 99 ? -6.003 9.701 -4.896 1.00 98.31 99 ILE A O 1
ATOM 794 N N . THR A 1 100 ? -6.586 11.813 -5.396 1.00 98.00 100 THR A N 1
ATOM 795 C CA . THR A 1 100 ? -8.024 11.666 -5.136 1.00 98.00 100 THR A CA 1
ATOM 796 C C . THR A 1 100 ? -8.633 10.595 -6.034 1.00 98.00 100 THR A C 1
ATOM 798 O O . THR A 1 100 ? -9.264 9.660 -5.540 1.00 98.00 100 THR A O 1
ATOM 801 N N . GLN A 1 101 ? -8.409 10.683 -7.348 1.00 98.12 101 GLN A N 1
ATOM 802 C CA . GLN A 1 101 ? -8.927 9.720 -8.322 1.00 98.12 101 GLN A CA 1
ATOM 803 C C . GLN A 1 101 ? -8.412 8.303 -8.045 1.00 98.12 101 GLN A C 1
ATOM 805 O O . GLN A 1 101 ? -9.200 7.358 -8.003 1.00 98.12 101 GLN A O 1
ATOM 810 N N . THR A 1 102 ? -7.113 8.163 -7.774 1.00 98.62 102 THR A N 1
ATOM 811 C CA . THR A 1 102 ? -6.486 6.865 -7.475 1.00 98.62 102 THR A CA 1
ATOM 812 C C . THR A 1 102 ? -7.016 6.271 -6.173 1.00 98.62 102 THR A C 1
ATOM 814 O O . THR A 1 102 ? -7.358 5.092 -6.122 1.00 98.62 102 THR A O 1
ATOM 817 N N . SER A 1 103 ? -7.170 7.094 -5.135 1.00 98.38 103 SER A N 1
ATOM 818 C CA . SER A 1 103 ? -7.702 6.665 -3.838 1.00 98.38 103 SER A CA 1
ATOM 819 C C . SER A 1 103 ? -9.155 6.189 -3.954 1.00 98.38 103 SER A C 1
ATOM 821 O O . SER A 1 103 ? -9.524 5.166 -3.380 1.00 98.38 103 SER A O 1
ATOM 823 N N . MET A 1 104 ? -9.984 6.884 -4.742 1.00 97.75 104 MET A N 1
ATOM 824 C CA . MET A 1 104 ? -11.369 6.471 -5.007 1.00 97.75 104 MET A CA 1
ATOM 825 C C . MET A 1 104 ? -11.440 5.179 -5.829 1.00 97.75 104 MET A C 1
ATOM 827 O O . MET A 1 104 ? -12.277 4.315 -5.552 1.00 97.75 104 MET A O 1
ATOM 831 N N . ALA A 1 105 ? -10.547 5.016 -6.809 1.00 98.31 105 ALA A N 1
ATOM 832 C CA . ALA A 1 105 ? -10.424 3.773 -7.561 1.00 98.31 105 ALA A CA 1
ATOM 833 C C . ALA A 1 105 ? -10.028 2.612 -6.637 1.00 98.31 105 ALA A C 1
ATOM 835 O O . ALA A 1 105 ? -10.689 1.574 -6.662 1.00 98.31 105 ALA A O 1
ATOM 836 N N . ALA A 1 106 ? -9.044 2.812 -5.755 1.00 98.44 106 ALA A N 1
ATOM 837 C CA . ALA A 1 106 ? -8.643 1.833 -4.751 1.00 98.44 106 ALA A CA 1
ATOM 838 C C . ALA A 1 106 ? -9.817 1.442 -3.848 1.00 98.44 106 ALA A C 1
ATOM 840 O O . ALA A 1 106 ? -10.154 0.262 -3.795 1.00 98.44 106 ALA A O 1
ATOM 841 N N . VAL A 1 107 ? -10.526 2.409 -3.250 1.00 97.81 107 VAL A N 1
ATOM 842 C CA . VAL A 1 107 ? -11.729 2.171 -2.423 1.00 97.81 107 VAL A CA 1
ATOM 843 C C . VAL A 1 107 ? -12.745 1.275 -3.135 1.00 97.81 107 VAL A C 1
ATOM 845 O O . VAL A 1 107 ? -13.284 0.349 -2.529 1.00 97.81 107 VAL A O 1
ATOM 848 N N . SER A 1 108 ? -12.983 1.494 -4.431 1.00 97.19 108 SER A N 1
ATOM 849 C CA . SER A 1 108 ? -13.968 0.715 -5.193 1.00 97.19 108 SER A CA 1
ATOM 850 C C . SER A 1 108 ? -13.636 -0.784 -5.288 1.00 97.19 108 SER A C 1
ATOM 852 O O . SER A 1 108 ? -14.548 -1.610 -5.385 1.00 97.19 108 SER A O 1
ATOM 854 N N . THR A 1 109 ? -12.355 -1.159 -5.186 1.00 98.31 109 THR A N 1
ATOM 855 C CA . THR A 1 109 ? -11.911 -2.564 -5.242 1.00 98.31 109 THR A CA 1
ATOM 856 C C . THR A 1 109 ? -12.239 -3.350 -3.966 1.00 98.31 109 THR A C 1
ATOM 858 O O . THR A 1 109 ? -12.423 -4.567 -4.027 1.00 98.31 109 THR A O 1
ATOM 861 N N . TRP A 1 110 ? -12.399 -2.669 -2.824 1.00 97.31 110 TRP A N 1
ATOM 862 C CA . TRP A 1 110 ? -12.680 -3.291 -1.520 1.00 97.31 110 TRP A CA 1
ATOM 863 C C . TRP A 1 110 ? -14.155 -3.663 -1.323 1.00 97.31 110 TRP A C 1
ATOM 865 O O . TRP A 1 110 ? -14.489 -4.464 -0.445 1.00 97.31 110 TRP A O 1
ATOM 875 N N . LYS A 1 111 ? -15.051 -3.150 -2.178 1.00 92.25 111 LYS A N 1
ATOM 876 C CA . LYS A 1 111 ? -16.498 -3.425 -2.168 1.00 92.25 111 LYS A CA 1
ATOM 877 C C . LYS A 1 111 ? -17.135 -3.120 -0.802 1.00 92.25 111 LYS A C 1
ATOM 879 O O . LYS A 1 111 ? -17.457 -1.975 -0.522 1.00 92.25 111 LYS A O 1
ATOM 884 N N . ASN A 1 112 ? -17.343 -4.148 0.025 1.00 89.25 112 ASN A N 1
ATOM 885 C CA . ASN A 1 112 ? -17.997 -4.053 1.337 1.00 89.25 112 ASN A CA 1
ATOM 886 C C . ASN A 1 112 ? -17.010 -4.149 2.512 1.00 89.25 112 ASN A C 1
ATOM 888 O O . ASN A 1 112 ? -17.443 -4.151 3.664 1.00 89.25 112 ASN A O 1
ATOM 892 N N . ARG A 1 113 ? -15.712 -4.305 2.234 1.00 94.12 113 ARG A N 1
ATOM 893 C CA . ARG A 1 113 ? -14.644 -4.313 3.239 1.00 94.12 113 ARG A CA 1
ATOM 894 C C . ARG A 1 113 ? -14.078 -2.904 3.395 1.00 94.12 113 ARG A C 1
ATOM 896 O O . ARG A 1 113 ? -14.171 -2.095 2.474 1.00 94.12 113 ARG A O 1
ATOM 903 N N . GLU A 1 114 ? -13.515 -2.620 4.562 1.00 95.19 114 GLU A N 1
ATOM 904 C CA . GLU A 1 114 ? -12.828 -1.353 4.811 1.00 95.19 114 GLU A CA 1
ATOM 905 C C . GLU A 1 114 ? -11.532 -1.291 3.979 1.00 95.19 114 GLU A C 1
ATOM 907 O O . GLU A 1 114 ? -10.761 -2.248 4.036 1.00 95.19 114 GLU A O 1
ATOM 912 N N . PRO A 1 115 ? -11.294 -0.224 3.191 1.00 97.62 115 PRO A N 1
ATOM 913 C CA . PRO A 1 115 ? -10.051 -0.057 2.448 1.00 97.62 115 PRO A CA 1
ATOM 914 C C . PRO A 1 115 ? -8.832 0.063 3.359 1.00 97.62 115 PRO A C 1
ATOM 916 O O . PRO A 1 115 ? -8.915 0.673 4.424 1.00 97.62 115 PRO A O 1
ATOM 919 N N . LEU A 1 116 ? -7.699 -0.459 2.896 1.00 98.19 116 LEU A N 1
ATOM 920 C CA . LEU A 1 116 ? -6.390 -0.297 3.522 1.00 98.19 116 LEU A CA 1
ATOM 921 C C . LEU A 1 116 ? -5.495 0.553 2.617 1.00 98.19 116 LEU A C 1
ATOM 923 O O . LEU A 1 116 ? -5.368 0.249 1.430 1.00 98.19 116 LEU A O 1
ATOM 927 N N . PHE A 1 117 ? -4.881 1.593 3.175 1.00 98.62 117 PHE A N 1
ATOM 928 C CA . PHE A 1 117 ? -3.899 2.445 2.501 1.00 98.62 117 PHE A CA 1
ATOM 929 C C . PHE A 1 117 ? -2.590 2.486 3.269 1.00 98.62 117 PHE A C 1
ATOM 931 O O . PHE A 1 117 ? -2.586 2.334 4.490 1.00 98.62 117 PHE A O 1
ATOM 938 N N . HIS A 1 118 ? -1.505 2.771 2.558 1.00 98.88 118 HIS A N 1
ATOM 939 C CA . HIS A 1 118 ? -0.186 2.985 3.136 1.00 98.88 118 HIS A CA 1
ATOM 940 C C . HIS A 1 118 ? 0.253 4.441 2.960 1.00 98.88 118 HIS A C 1
ATOM 942 O O . HIS A 1 118 ? -0.040 5.096 1.951 1.00 98.88 118 HIS A O 1
ATOM 948 N N . ILE A 1 119 ? 0.970 4.953 3.959 1.00 98.69 119 ILE A N 1
ATOM 949 C CA . ILE A 1 119 ? 1.644 6.249 3.899 1.00 98.69 119 ILE A CA 1
ATOM 950 C C . ILE A 1 119 ? 3.084 6.137 4.388 1.00 98.69 119 ILE A C 1
ATOM 952 O O . ILE A 1 119 ? 3.372 5.523 5.417 1.00 98.69 119 ILE A O 1
ATOM 956 N N . SER A 1 120 ? 3.974 6.830 3.683 1.00 98.69 120 SER A N 1
ATOM 957 C CA . SER A 1 120 ? 5.332 7.093 4.131 1.00 98.69 120 SER A CA 1
ATOM 958 C C . SER A 1 120 ? 5.800 8.486 3.703 1.00 98.69 120 SER A C 1
ATOM 960 O O . SER A 1 120 ? 5.111 9.198 2.969 1.00 98.69 120 SER A O 1
ATOM 962 N N . THR A 1 121 ? 6.986 8.848 4.181 1.00 98.50 121 THR A N 1
ATOM 963 C CA . THR A 1 121 ? 7.709 10.081 3.868 1.00 98.50 121 THR A CA 1
ATOM 964 C C . THR A 1 121 ? 9.121 9.719 3.401 1.00 98.50 121 THR A C 1
ATOM 966 O O . THR A 1 121 ? 9.764 8.862 4.022 1.00 98.50 121 THR A O 1
ATOM 969 N N . PRO A 1 122 ? 9.662 10.369 2.352 1.00 98.12 122 PRO A N 1
ATOM 970 C CA . PRO A 1 122 ? 11.016 10.116 1.865 1.00 98.12 122 PRO A CA 1
ATOM 971 C C . PRO A 1 122 ? 12.074 10.500 2.907 1.00 98.12 122 PRO A C 1
ATOM 973 O O . PRO A 1 122 ? 12.140 11.638 3.367 1.00 98.12 122 PRO A O 1
ATOM 976 N N . ALA A 1 123 ? 12.992 9.582 3.211 1.00 97.94 123 ALA A N 1
ATOM 977 C CA . ALA A 1 123 ? 14.044 9.762 4.215 1.00 97.94 123 ALA A CA 1
ATOM 978 C C . ALA A 1 123 ? 14.954 10.970 3.958 1.00 97.94 123 ALA A C 1
ATOM 980 O O . ALA A 1 123 ? 15.528 11.521 4.893 1.00 97.94 123 ALA A O 1
ATOM 981 N N . PHE A 1 124 ? 15.105 11.348 2.691 1.00 96.44 124 PHE A N 1
ATOM 982 C CA . PHE A 1 124 ? 15.996 12.418 2.246 1.00 96.44 124 PHE A CA 1
ATOM 983 C C . PHE A 1 124 ? 15.240 13.544 1.526 1.00 96.44 124 PHE A C 1
ATOM 985 O O . PHE A 1 124 ? 15.858 14.379 0.869 1.00 96.44 124 PHE A O 1
ATOM 992 N N . GLY A 1 125 ? 13.908 13.565 1.638 1.00 96.75 125 GLY A N 1
ATOM 993 C CA . GLY A 1 125 ? 13.046 14.524 0.954 1.00 96.75 125 GLY A CA 1
ATOM 994 C C . GLY A 1 125 ? 12.816 14.215 -0.530 1.00 96.75 125 GLY A C 1
ATOM 995 O O . GLY A 1 125 ? 13.568 13.480 -1.180 1.00 96.75 125 GLY A O 1
ATOM 996 N N . TRP A 1 126 ? 11.766 14.827 -1.082 1.00 96.06 126 TRP A N 1
ATOM 997 C CA . TRP A 1 126 ? 11.346 14.643 -2.475 1.00 96.06 126 TRP A CA 1
ATOM 998 C C . TRP A 1 126 ? 12.345 15.165 -3.515 1.00 96.06 126 TRP A C 1
ATOM 1000 O O . TRP A 1 126 ? 12.374 14.663 -4.630 1.00 96.06 126 TRP A O 1
ATOM 1010 N N . GLY A 1 127 ? 13.188 16.140 -3.157 1.00 93.56 127 GLY A N 1
ATOM 1011 C CA . GLY A 1 127 ? 14.233 16.675 -4.042 1.00 93.56 127 GLY A CA 1
ATOM 1012 C C . GLY A 1 127 ? 15.518 15.839 -4.096 1.00 93.56 127 GLY A C 1
ATOM 1013 O O . GLY A 1 127 ? 16.482 16.246 -4.742 1.00 93.56 127 GLY A O 1
ATOM 1014 N N . SER A 1 128 ? 15.576 14.710 -3.384 1.00 94.88 128 SER A N 1
ATOM 1015 C CA . SER A 1 128 ? 16.755 13.842 -3.368 1.00 94.88 128 SER A CA 1
ATOM 1016 C C . SER A 1 128 ? 16.884 13.004 -4.642 1.00 94.88 128 SER A C 1
ATOM 1018 O O . SER A 1 128 ? 15.933 12.800 -5.391 1.00 94.88 128 SER A O 1
ATOM 1020 N N . THR A 1 129 ? 18.073 12.443 -4.868 1.00 93.56 129 THR A N 1
ATOM 1021 C CA . THR A 1 129 ? 18.320 11.513 -5.984 1.00 93.56 129 THR A CA 1
ATOM 1022 C C . THR A 1 129 ? 17.562 10.190 -5.849 1.00 93.56 129 THR A C 1
ATOM 1024 O O . THR A 1 129 ? 17.447 9.443 -6.820 1.00 93.56 129 THR A O 1
ATOM 1027 N N . ASN A 1 130 ? 17.074 9.867 -4.649 1.00 95.06 130 ASN A N 1
ATOM 1028 C CA . ASN A 1 130 ? 16.346 8.640 -4.367 1.00 95.06 130 ASN A CA 1
ATOM 1029 C C . ASN A 1 130 ? 15.333 8.869 -3.229 1.00 95.06 130 ASN A C 1
ATOM 1031 O O . ASN A 1 130 ? 15.685 8.643 -2.068 1.00 95.06 130 ASN A O 1
ATOM 1035 N N . PRO A 1 131 ? 14.084 9.260 -3.541 1.00 96.62 131 PRO A N 1
ATOM 1036 C CA . PRO A 1 131 ? 13.055 9.517 -2.529 1.00 96.62 131 PRO A CA 1
ATOM 1037 C C . PRO A 1 131 ? 12.452 8.236 -1.928 1.00 96.62 131 PRO A C 1
ATOM 1039 O O . PRO A 1 131 ? 11.721 8.300 -0.951 1.00 96.62 131 PRO A O 1
ATOM 1042 N N . ARG A 1 132 ? 12.774 7.059 -2.470 1.00 97.56 132 ARG A N 1
ATOM 1043 C CA . ARG A 1 132 ? 12.149 5.783 -2.090 1.00 97.56 132 ARG A CA 1
ATOM 1044 C C . ARG A 1 132 ? 12.310 5.376 -0.618 1.00 97.56 132 ARG A C 1
ATOM 1046 O O . ARG A 1 132 ? 11.329 4.923 -0.044 1.00 97.56 132 ARG A O 1
ATOM 1053 N N . PRO A 1 133 ? 13.488 5.496 0.029 1.00 98.00 133 PRO A N 1
ATOM 1054 C CA . PRO A 1 133 ? 13.658 5.009 1.396 1.00 98.00 133 PRO A CA 1
ATOM 1055 C C . PRO A 1 133 ? 12.747 5.734 2.390 1.00 98.00 133 PRO A C 1
ATOM 1057 O O . PRO A 1 133 ? 12.712 6.959 2.392 1.00 98.00 133 PRO A O 1
ATOM 1060 N N . HIS A 1 134 ? 12.093 4.994 3.285 1.00 97.94 134 HIS A N 1
ATOM 1061 C CA . HIS A 1 134 ? 11.191 5.575 4.285 1.00 97.94 134 HIS A CA 1
ATOM 1062 C C . HIS A 1 134 ? 11.953 6.301 5.397 1.00 97.94 134 HIS A C 1
ATOM 1064 O O . HIS A 1 134 ? 13.009 5.847 5.871 1.00 97.94 134 HIS A O 1
ATOM 1070 N N . HIS A 1 135 ? 11.408 7.441 5.812 1.00 98.19 135 HIS A N 1
ATOM 1071 C CA . HIS A 1 135 ? 11.904 8.253 6.913 1.00 98.19 135 HIS A CA 1
ATOM 1072 C C . HIS A 1 135 ? 11.603 7.606 8.283 1.00 98.19 135 HIS A C 1
ATOM 1074 O O . HIS A 1 135 ? 10.947 6.567 8.395 1.00 98.19 135 HIS A O 1
ATOM 1080 N N . GLN A 1 136 ? 12.142 8.198 9.352 1.00 97.75 136 GLN A N 1
ATOM 1081 C CA . GLN A 1 136 ? 11.841 7.784 10.727 1.00 97.75 136 GLN A CA 1
ATOM 1082 C C . GLN A 1 136 ? 10.395 8.094 11.110 1.00 97.75 136 GLN A C 1
ATOM 1084 O O . GLN A 1 136 ? 9.728 7.256 11.704 1.00 97.75 136 GLN A O 1
ATOM 1089 N N . MET A 1 137 ? 9.926 9.272 10.712 1.00 98.12 137 MET A N 1
ATOM 1090 C CA . MET A 1 137 ? 8.614 9.842 11.020 1.00 98.12 137 MET A CA 1
ATOM 1091 C C . MET A 1 137 ? 7.866 10.190 9.733 1.00 98.12 137 MET A C 1
ATOM 1093 O O . MET A 1 137 ? 8.501 10.316 8.685 1.00 98.12 137 MET A O 1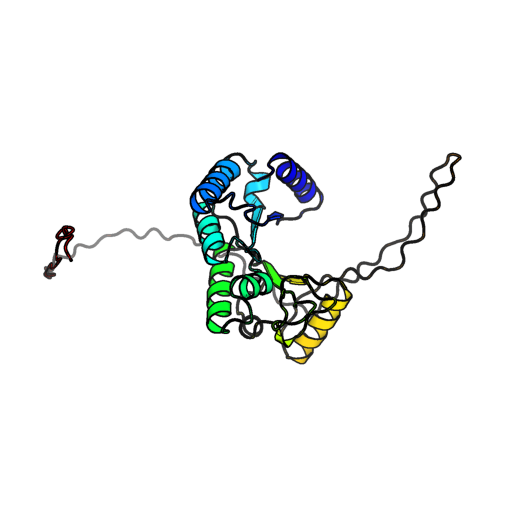
ATOM 1097 N N . ILE A 1 138 ? 6.558 10.421 9.841 1.00 98.25 138 ILE A N 1
ATOM 1098 C CA . ILE A 1 138 ? 5.739 10.981 8.760 1.00 98.25 138 ILE A CA 1
ATOM 1099 C C . ILE A 1 138 ? 5.800 12.508 8.810 1.00 98.25 138 ILE A C 1
ATOM 1101 O O . ILE A 1 138 ? 5.553 13.108 9.859 1.00 98.25 138 ILE A O 1
ATOM 1105 N N . ASP A 1 139 ? 6.120 13.132 7.681 1.00 97.69 139 ASP A N 1
ATOM 1106 C CA . ASP A 1 139 ? 5.880 14.554 7.461 1.00 97.69 139 ASP A CA 1
ATOM 1107 C C . ASP A 1 139 ? 4.387 14.745 7.177 1.00 97.69 139 ASP A C 1
ATOM 1109 O O . ASP A 1 139 ? 3.830 14.151 6.255 1.00 97.69 139 ASP A O 1
ATOM 1113 N N . TYR A 1 140 ? 3.713 15.571 7.980 1.00 97.25 140 TYR A N 1
ATOM 1114 C CA . TYR A 1 140 ? 2.274 15.788 7.832 1.00 97.25 140 TYR A CA 1
ATOM 1115 C C . TYR A 1 140 ? 1.895 16.376 6.464 1.00 97.25 140 TYR A C 1
ATOM 1117 O O . TYR A 1 140 ? 0.774 16.181 6.000 1.00 97.25 140 TYR A O 1
ATOM 1125 N N . THR A 1 141 ? 2.823 17.059 5.789 1.00 96.31 141 THR A N 1
ATOM 1126 C CA . THR A 1 141 ? 2.602 17.584 4.435 1.00 96.31 141 THR A CA 1
ATOM 1127 C C . THR A 1 141 ? 2.490 16.486 3.374 1.00 96.31 141 THR A C 1
ATOM 1129 O O . THR A 1 141 ? 1.900 16.726 2.322 1.00 96.31 141 THR A O 1
ATOM 1132 N N . ASP A 1 142 ? 2.966 15.268 3.659 1.00 97.62 142 ASP A N 1
ATOM 1133 C CA . ASP A 1 142 ? 2.790 14.108 2.784 1.00 97.62 142 ASP A CA 1
ATOM 1134 C C . ASP A 1 142 ? 1.409 13.457 2.928 1.00 97.62 142 ASP A C 1
ATOM 1136 O O . ASP A 1 142 ? 1.032 12.656 2.065 1.00 97.62 142 ASP A O 1
ATOM 1140 N N . PHE A 1 143 ? 0.634 13.801 3.963 1.00 98.00 143 PHE A N 1
ATOM 1141 C CA . PHE A 1 143 ? -0.726 13.302 4.142 1.00 98.00 143 PHE A CA 1
ATOM 1142 C C . PHE A 1 143 ? -1.665 13.901 3.078 1.00 98.00 143 PHE A C 1
ATOM 1144 O O . PHE A 1 143 ? -1.850 15.122 3.054 1.00 98.00 143 PHE A O 1
ATOM 1151 N N . PRO A 1 144 ? -2.292 13.083 2.208 1.00 97.56 144 PRO A N 1
ATOM 1152 C CA . PRO A 1 144 ? -3.201 13.582 1.179 1.00 97.56 144 PRO A CA 1
ATOM 1153 C C . PRO A 1 144 ? -4.355 14.398 1.757 1.00 97.56 144 PRO A C 1
ATOM 1155 O O . PRO A 1 144 ? -5.053 13.971 2.679 1.00 97.56 144 PRO A O 1
ATOM 1158 N N . VAL A 1 145 ? -4.597 15.578 1.193 1.00 96.06 145 VAL A N 1
ATOM 1159 C CA . VAL A 1 145 ? -5.648 16.484 1.678 1.00 96.06 145 VAL A CA 1
ATOM 1160 C C . VAL A 1 145 ? -7.032 15.856 1.494 1.00 96.06 145 VAL A C 1
ATOM 1162 O O . VAL A 1 145 ? -7.881 15.964 2.381 1.00 96.06 145 VAL A O 1
ATOM 1165 N N . CYS A 1 146 ? -7.253 15.145 0.388 1.00 95.38 146 CYS A N 1
ATOM 1166 C CA . CYS A 1 146 ? -8.507 14.463 0.081 1.00 95.38 146 CYS A CA 1
ATOM 1167 C C . CYS A 1 146 ? -8.886 13.407 1.128 1.00 95.38 146 CYS A C 1
ATOM 1169 O O . CYS A 1 146 ? -10.072 13.243 1.421 1.00 95.38 146 CYS A O 1
ATOM 1171 N N . TRP A 1 147 ? -7.904 12.753 1.760 1.00 96.75 147 TRP A N 1
ATOM 1172 C CA . TRP A 1 147 ? -8.145 11.729 2.780 1.00 96.75 147 TRP A CA 1
ATOM 1173 C C . TRP A 1 147 ? -8.764 12.302 4.058 1.00 96.75 147 TRP A C 1
ATOM 1175 O O . TRP A 1 147 ? -9.514 11.603 4.735 1.00 96.75 147 TRP A O 1
ATOM 1185 N N . LYS A 1 148 ? -8.545 13.590 4.358 1.00 93.38 148 LYS A N 1
ATOM 1186 C CA . LYS A 1 148 ? -9.158 14.270 5.517 1.00 93.38 148 LYS A CA 1
ATOM 1187 C C . LYS A 1 148 ? -10.681 14.354 5.410 1.00 93.38 148 LYS A C 1
ATOM 1189 O O . LYS A 1 148 ? -11.371 14.410 6.421 1.00 93.38 148 LYS A O 1
ATOM 1194 N N . SER A 1 149 ? -11.197 14.388 4.181 1.00 86.31 149 SER A N 1
ATOM 1195 C CA . SER A 1 149 ? -12.622 14.569 3.870 1.00 86.31 149 SER A CA 1
ATOM 1196 C C . SER A 1 149 ? -13.255 13.330 3.233 1.00 86.31 149 SER A C 1
ATOM 1198 O O . SER A 1 149 ? -14.351 13.404 2.670 1.00 86.31 149 SER A O 1
ATOM 1200 N N . PHE A 1 150 ? -12.583 12.178 3.298 1.00 86.81 150 PHE A N 1
ATOM 1201 C CA . PHE A 1 150 ? -13.136 10.936 2.782 1.00 86.81 150 PHE A CA 1
ATOM 1202 C C . PHE A 1 150 ? -14.405 10.539 3.535 1.00 86.81 150 PHE A C 1
ATOM 1204 O O . PHE A 1 150 ? -14.430 10.364 4.749 1.00 86.81 150 PHE A O 1
ATOM 1211 N N . CYS A 1 151 ? -15.490 10.377 2.776 1.00 83.00 151 CYS A N 1
ATOM 1212 C CA . CYS A 1 151 ? -16.776 9.931 3.310 1.00 83.00 151 CYS A CA 1
ATOM 1213 C C . CYS A 1 151 ? -16.788 8.424 3.625 1.00 83.00 151 CYS A C 1
ATOM 1215 O O . CYS A 1 151 ? -17.707 7.938 4.284 1.00 83.00 151 CYS A O 1
ATOM 1217 N N . VAL A 1 152 ? -15.789 7.684 3.136 1.00 89.31 152 VAL A N 1
ATOM 1218 C CA . VAL A 1 152 ? -15.613 6.252 3.375 1.00 89.31 152 VAL A CA 1
ATOM 1219 C C . VAL A 1 152 ? -14.534 6.081 4.446 1.00 89.31 152 VAL A C 1
ATOM 1221 O O . VAL A 1 152 ? -13.443 6.620 4.271 1.00 89.31 152 VAL A O 1
ATOM 1224 N N . PRO A 1 153 ? -14.807 5.367 5.553 1.00 92.75 153 PRO A N 1
ATOM 1225 C CA . PRO A 1 153 ? -13.754 5.019 6.496 1.00 92.75 153 PRO A CA 1
ATOM 1226 C C . PRO A 1 153 ? -12.749 4.076 5.849 1.00 92.75 153 PRO A C 1
ATOM 1228 O O . PRO A 1 153 ? -13.137 3.217 5.060 1.00 92.75 153 PRO A O 1
ATOM 1231 N N . PHE A 1 154 ? -11.485 4.229 6.212 1.00 96.00 154 PHE A N 1
ATOM 1232 C CA . PHE A 1 154 ? -10.399 3.374 5.765 1.00 96.00 154 PHE A CA 1
ATOM 1233 C C . PHE A 1 154 ? -9.388 3.203 6.899 1.00 96.00 154 PHE A C 1
ATOM 1235 O O . PHE A 1 154 ? -9.287 4.051 7.793 1.00 96.00 154 PHE A O 1
ATOM 1242 N N . THR A 1 155 ? -8.625 2.122 6.825 1.00 97.00 155 THR A N 1
ATOM 1243 C CA . THR A 1 155 ? -7.477 1.867 7.685 1.00 97.00 155 THR A CA 1
ATOM 1244 C C . THR A 1 155 ? -6.221 2.403 7.005 1.00 97.00 155 THR A C 1
ATOM 1246 O O . THR A 1 155 ? -6.017 2.211 5.807 1.00 97.00 155 THR A O 1
ATOM 1249 N N . LEU A 1 156 ? -5.385 3.095 7.776 1.00 97.88 156 LEU A N 1
ATOM 1250 C CA . LEU A 1 156 ? -4.117 3.649 7.315 1.00 97.88 156 LEU A CA 1
ATOM 1251 C C . LEU A 1 156 ? -2.961 2.952 8.032 1.00 97.88 156 LEU A C 1
ATOM 1253 O O . LEU A 1 156 ? -2.811 3.101 9.246 1.00 97.88 156 LEU A O 1
ATOM 1257 N N . GLU A 1 157 ? -2.137 2.229 7.283 1.00 98.06 157 GLU A N 1
ATOM 1258 C CA . GLU A 1 157 ? -0.864 1.702 7.766 1.00 98.06 157 GLU A CA 1
ATOM 1259 C C . GLU A 1 157 ? 0.246 2.738 7.564 1.00 98.06 157 GLU A C 1
ATOM 1261 O O . GLU A 1 157 ? 0.415 3.333 6.498 1.00 98.06 157 GLU A O 1
ATOM 1266 N N . VAL A 1 158 ? 0.985 2.994 8.645 1.00 98.25 158 VAL A N 1
ATOM 1267 C CA . VAL A 1 158 ? 2.065 3.982 8.684 1.00 98.25 158 VAL A CA 1
ATOM 1268 C C . VAL A 1 158 ? 3.397 3.267 8.514 1.00 98.25 158 VAL A C 1
ATOM 1270 O O . VAL A 1 158 ? 3.902 2.619 9.436 1.00 98.25 158 VAL A O 1
ATOM 1273 N N . GLU A 1 159 ? 4.004 3.428 7.347 1.00 98.25 159 GLU A N 1
ATOM 1274 C CA . GLU A 1 159 ? 5.256 2.771 6.999 1.00 98.25 159 GLU A CA 1
ATOM 1275 C C . GLU A 1 159 ? 6.460 3.659 7.318 1.00 98.25 159 GLU A C 1
ATOM 1277 O O . GLU A 1 159 ? 7.132 4.205 6.443 1.00 98.25 159 GLU A O 1
ATOM 1282 N N . ALA A 1 160 ? 6.757 3.796 8.608 1.00 97.94 160 ALA A N 1
ATOM 1283 C CA . ALA A 1 160 ? 7.871 4.600 9.101 1.00 97.94 160 ALA A CA 1
ATOM 1284 C C . ALA A 1 160 ? 8.829 3.773 9.971 1.00 97.94 160 ALA A C 1
ATOM 1286 O O . ALA A 1 160 ? 8.442 2.779 10.597 1.00 97.94 160 ALA A O 1
ATOM 1287 N N . LYS A 1 161 ? 10.108 4.167 10.032 1.00 97.00 161 LYS A N 1
ATOM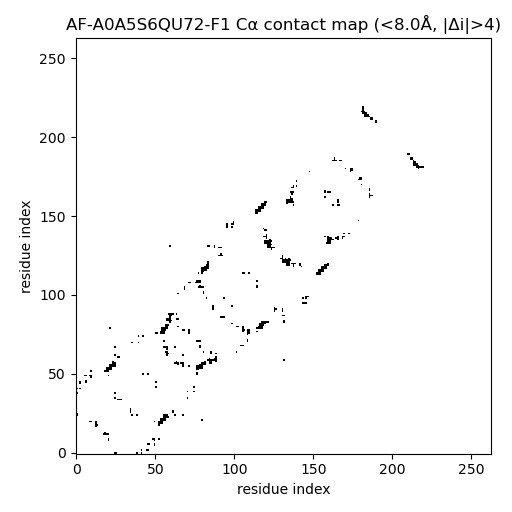 1288 C CA . LYS A 1 161 ? 11.118 3.411 10.799 1.00 97.00 161 LYS A CA 1
ATOM 1289 C C . LYS A 1 161 ? 10.946 3.533 12.314 1.00 97.00 161 LYS A C 1
ATOM 1291 O O . LYS A 1 161 ? 11.287 2.580 13.004 1.00 97.00 161 LYS A O 1
ATOM 1296 N N . ALA A 1 162 ? 10.380 4.635 12.814 1.00 93.94 162 ALA A N 1
ATOM 1297 C CA . ALA A 1 162 ? 10.084 4.824 14.237 1.00 93.94 162 ALA A CA 1
ATOM 1298 C C . ALA A 1 162 ? 8.731 4.223 14.671 1.00 93.94 162 ALA A C 1
ATOM 1300 O O . ALA A 1 162 ? 8.305 4.443 15.803 1.00 93.94 162 ALA A O 1
ATOM 1301 N N . LYS A 1 163 ? 8.062 3.468 13.783 1.00 94.19 163 LYS A N 1
ATOM 1302 C CA . LYS A 1 163 ? 6.921 2.598 14.109 1.00 94.19 163 LYS A CA 1
ATOM 1303 C C . LYS A 1 163 ? 5.816 3.325 14.892 1.00 94.19 163 LYS A C 1
ATOM 1305 O O . LYS A 1 163 ? 5.270 4.313 14.403 1.00 94.19 163 LYS A O 1
ATOM 1310 N N . GLU A 1 164 ? 5.466 2.850 16.082 1.00 92.81 164 GLU A N 1
ATOM 1311 C CA . GLU A 1 164 ? 4.399 3.373 16.934 1.00 92.81 164 GLU A CA 1
ATOM 1312 C C . GLU A 1 164 ? 4.569 4.857 17.272 1.00 92.81 164 GLU A C 1
ATOM 1314 O O . GLU A 1 164 ? 3.574 5.572 17.380 1.00 92.81 164 GLU A O 1
ATOM 1319 N N . ILE A 1 165 ? 5.806 5.353 17.363 1.00 94.38 165 ILE A N 1
ATOM 1320 C CA . ILE A 1 165 ? 6.075 6.769 17.632 1.00 94.38 165 ILE A CA 1
ATOM 1321 C C . ILE A 1 165 ? 5.607 7.632 16.455 1.00 94.38 165 ILE A C 1
ATOM 1323 O O . ILE A 1 165 ? 5.010 8.688 16.660 1.00 94.38 165 ILE A O 1
ATOM 1327 N N . ALA A 1 166 ? 5.804 7.163 15.219 1.00 95.75 166 ALA A N 1
ATOM 1328 C CA . ALA A 1 166 ? 5.313 7.844 14.022 1.00 95.75 166 ALA A CA 1
ATOM 1329 C C . ALA A 1 166 ? 3.783 7.810 13.924 1.00 95.75 166 ALA A C 1
ATOM 1331 O O . ALA A 1 166 ? 3.178 8.810 13.537 1.00 95.75 166 ALA A O 1
ATOM 1332 N N . VAL A 1 167 ? 3.159 6.696 14.322 1.00 95.75 167 VAL A N 1
ATOM 1333 C CA . VAL A 1 167 ? 1.695 6.569 14.393 1.00 95.75 167 VAL A CA 1
ATOM 1334 C C . VAL A 1 167 ? 1.114 7.586 15.377 1.00 95.75 167 VAL A C 1
ATOM 1336 O O . VAL A 1 167 ? 0.215 8.338 15.009 1.00 95.75 167 VAL A O 1
ATOM 1339 N N . LEU A 1 168 ? 1.644 7.653 16.604 1.00 94.31 168 LEU A N 1
ATOM 1340 C CA . LEU A 1 168 ? 1.176 8.588 17.634 1.00 94.31 168 LEU A CA 1
ATOM 1341 C C . LEU A 1 168 ? 1.347 10.048 17.197 1.00 94.31 168 LEU A C 1
ATOM 1343 O O . LEU A 1 168 ? 0.399 10.825 17.288 1.00 94.31 168 LEU A O 1
ATOM 1347 N N . GLN A 1 169 ? 2.509 10.398 16.632 1.00 95.44 169 GLN A N 1
ATOM 1348 C CA . GLN A 1 169 ? 2.755 11.741 16.096 1.00 95.44 169 GLN A CA 1
ATOM 1349 C C . GLN A 1 169 ? 1.738 12.117 15.007 1.00 95.44 169 GLN A C 1
ATOM 1351 O O . GLN A 1 169 ? 1.235 13.242 14.984 1.00 95.44 169 GLN A O 1
ATOM 1356 N N . LEU A 1 170 ? 1.440 11.195 14.085 1.00 96.12 170 LEU A N 1
ATOM 1357 C CA . LEU A 1 170 ? 0.488 11.446 13.007 1.00 96.12 170 LEU A CA 1
ATOM 1358 C C . LEU A 1 170 ? -0.942 11.599 13.541 1.00 96.12 170 LEU A C 1
ATOM 1360 O O . LEU A 1 170 ? -1.662 12.481 13.084 1.00 96.12 170 LEU A O 1
ATOM 1364 N N . ILE A 1 171 ? -1.347 10.790 14.523 1.00 94.75 171 ILE A N 1
ATOM 1365 C CA . ILE A 1 171 ? -2.665 10.900 15.168 1.00 94.75 171 ILE A CA 1
ATOM 1366 C C . ILE A 1 171 ? -2.836 12.267 15.824 1.00 94.75 171 ILE A C 1
ATOM 1368 O O . ILE A 1 171 ? -3.855 12.916 15.596 1.00 94.75 171 ILE A O 1
ATOM 1372 N N . ASP A 1 172 ? -1.845 12.726 16.590 1.00 94.50 172 ASP A N 1
ATOM 1373 C CA . ASP A 1 172 ? -1.898 14.037 17.240 1.00 94.50 172 ASP A CA 1
ATOM 1374 C C . ASP A 1 172 ? -2.038 15.161 16.203 1.00 94.50 172 ASP A C 1
ATOM 1376 O O . ASP A 1 172 ? -2.860 16.064 16.366 1.00 94.50 172 ASP A O 1
ATOM 1380 N N . ALA A 1 173 ? -1.288 15.088 15.098 1.00 96.06 173 ALA A N 1
ATOM 1381 C CA . ALA A 1 173 ? -1.398 16.045 13.998 1.00 96.06 173 ALA A CA 1
ATOM 1382 C C . ALA A 1 173 ? -2.791 16.025 13.343 1.00 96.06 173 ALA A C 1
ATOM 1384 O O . ALA A 1 173 ? -3.379 17.084 13.125 1.00 96.06 173 ALA A O 1
ATOM 1385 N N . LEU A 1 174 ? -3.344 14.836 13.084 1.00 94.81 174 LEU A N 1
ATOM 1386 C CA . LEU A 1 174 ? -4.671 14.653 12.490 1.00 94.81 174 LEU A CA 1
ATOM 1387 C C . LEU A 1 174 ? -5.787 15.194 13.391 1.00 94.81 174 LEU A C 1
ATOM 1389 O O . LEU A 1 174 ? -6.668 15.905 12.911 1.00 94.81 174 LEU A O 1
ATOM 1393 N N . ILE A 1 175 ? -5.740 14.903 14.693 1.00 93.44 175 ILE A N 1
ATOM 1394 C CA . ILE A 1 175 ? -6.727 15.392 15.667 1.00 93.44 175 ILE A CA 1
ATOM 1395 C C . ILE A 1 175 ? -6.670 16.918 15.770 1.00 93.44 175 ILE A C 1
ATOM 1397 O O . ILE A 1 17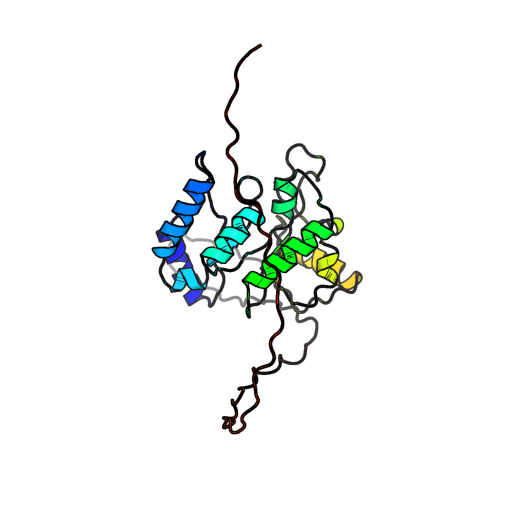5 ? -7.715 17.570 15.767 1.00 93.44 175 ILE A O 1
ATOM 1401 N N . ASN A 1 176 ? -5.467 17.496 15.820 1.00 95.19 176 ASN A N 1
ATOM 1402 C CA . ASN A 1 176 ? -5.285 18.948 15.851 1.00 95.19 176 ASN A CA 1
ATOM 1403 C C . ASN A 1 176 ? -5.816 19.634 14.583 1.00 95.19 176 ASN A C 1
ATOM 1405 O O . ASN A 1 176 ? -6.260 20.778 14.649 1.00 95.19 176 ASN A O 1
ATOM 1409 N N . ASP A 1 177 ? -5.814 18.929 13.452 1.00 94.50 177 ASP A N 1
ATOM 1410 C CA . ASP A 1 177 ? -6.379 19.384 12.178 1.00 94.50 177 ASP A CA 1
ATOM 1411 C C . ASP A 1 177 ? -7.871 19.023 12.008 1.00 94.50 177 ASP A C 1
ATOM 1413 O O . ASP A 1 177 ? -8.451 19.188 10.936 1.00 94.50 177 ASP A O 1
ATOM 1417 N N . GLY A 1 178 ? -8.518 18.519 13.065 1.00 92.69 178 GLY A N 1
ATOM 1418 C CA . GLY A 1 178 ? -9.947 18.204 13.087 1.00 92.69 178 GLY A CA 1
ATOM 1419 C C . GLY A 1 178 ? -10.342 16.923 12.344 1.00 92.69 178 GLY A C 1
ATOM 1420 O O . GLY A 1 178 ? -11.533 16.698 12.115 1.00 92.69 178 GLY A O 1
ATOM 1421 N N . VAL A 1 179 ? -9.384 16.072 11.969 1.00 92.19 179 VAL A N 1
ATOM 1422 C CA . VAL A 1 179 ? -9.651 14.781 11.324 1.00 92.19 179 VAL A CA 1
ATOM 1423 C C . VAL A 1 179 ? -10.097 13.758 12.369 1.00 92.19 179 VAL A C 1
ATOM 1425 O O . VAL A 1 179 ? -9.486 13.592 13.425 1.00 92.19 179 VAL A O 1
ATOM 1428 N N . VAL A 1 180 ? -11.173 13.032 12.065 1.00 90.06 180 VAL A N 1
ATOM 1429 C CA . VAL A 1 180 ? -11.724 12.016 12.968 1.00 90.06 180 VAL A CA 1
ATOM 1430 C C . VAL A 1 180 ? -10.914 10.723 12.874 1.00 90.06 180 VAL A C 1
ATOM 1432 O O . VAL A 1 180 ? -11.020 9.984 11.897 1.00 90.06 180 VAL A O 1
ATOM 1435 N N . VAL A 1 181 ? -10.170 10.400 13.933 1.00 89.50 181 VAL A N 1
ATOM 1436 C CA . VAL A 1 181 ? -9.494 9.105 14.108 1.00 89.50 181 VAL A CA 1
ATOM 1437 C C . VAL A 1 181 ? -10.361 8.203 14.989 1.00 89.50 181 VAL A C 1
ATOM 1439 O O . VAL A 1 181 ? -10.500 8.450 16.183 1.00 89.50 181 VAL A O 1
ATOM 1442 N N . ARG A 1 182 ? -10.959 7.151 14.411 1.00 86.19 182 ARG A N 1
ATOM 1443 C CA . ARG A 1 182 ? -11.891 6.252 15.133 1.00 86.19 182 ARG A CA 1
ATOM 1444 C C . ARG A 1 182 ? -11.188 5.356 16.151 1.00 86.19 182 ARG A C 1
ATOM 1446 O O . ARG A 1 182 ? -11.673 5.125 17.255 1.00 86.19 182 ARG A O 1
ATOM 1453 N N . SER A 1 183 ? -10.054 4.801 15.752 1.00 85.06 183 SER A N 1
ATOM 1454 C CA . SER A 1 183 ? -9.232 3.936 16.586 1.00 85.06 183 SER A CA 1
ATOM 1455 C C . SER A 1 183 ? -7.819 3.910 16.045 1.00 85.06 183 SER A C 1
ATOM 1457 O O . SER A 1 183 ? -7.624 4.014 14.837 1.00 85.06 183 SER A O 1
ATOM 1459 N N . ALA A 1 184 ? -6.859 3.693 16.932 1.00 77.56 184 ALA A N 1
ATOM 1460 C CA . ALA A 1 184 ? -5.480 3.453 16.560 1.00 77.56 184 ALA A CA 1
ATOM 1461 C C . ALA A 1 184 ? -4.942 2.222 17.283 1.00 77.56 184 ALA A C 1
ATOM 1463 O O . ALA A 1 184 ? -5.273 1.971 18.447 1.00 77.56 184 ALA A O 1
ATOM 1464 N N . ILE A 1 185 ? -4.101 1.468 16.581 1.00 76.69 185 ILE A N 1
ATOM 1465 C CA . ILE A 1 185 ? -3.295 0.396 17.152 1.00 76.69 185 ILE A CA 1
ATOM 1466 C C . ILE A 1 185 ? -1.844 0.840 17.009 1.00 76.69 185 ILE A C 1
ATOM 1468 O O . ILE A 1 185 ? -1.294 0.860 15.916 1.00 76.69 185 ILE A O 1
ATOM 1472 N N . ALA A 1 186 ? -1.247 1.224 18.129 1.00 74.12 186 ALA A N 1
ATOM 1473 C CA . ALA A 1 186 ? 0.164 1.544 18.238 1.00 74.12 186 ALA A CA 1
ATOM 1474 C C . ALA A 1 186 ? 0.708 0.655 19.357 1.00 74.12 186 ALA A C 1
ATOM 1476 O O . ALA A 1 186 ? 0.319 0.805 20.518 1.00 74.12 186 ALA A O 1
ATOM 1477 N N . ALA A 1 187 ? 1.514 -0.345 19.000 1.00 57.84 187 ALA A N 1
ATOM 1478 C CA . ALA A 1 187 ? 2.120 -1.236 19.978 1.00 57.84 187 ALA A CA 1
ATOM 1479 C C . ALA A 1 187 ? 3.248 -0.482 20.685 1.00 57.84 187 ALA A C 1
ATOM 1481 O O . ALA A 1 187 ? 4.373 -0.452 20.209 1.00 57.84 187 ALA A O 1
ATOM 1482 N N . VAL A 1 188 ? 2.933 0.165 21.802 1.00 52.09 188 VAL A N 1
ATOM 1483 C CA . VAL A 1 188 ? 3.951 0.699 22.709 1.00 52.09 188 VAL A CA 1
ATOM 1484 C C . VAL A 1 188 ? 4.562 -0.479 23.460 1.00 52.09 188 VAL A C 1
ATOM 1486 O O . VAL A 1 188 ? 3.852 -1.184 24.178 1.00 52.09 188 VAL A O 1
ATOM 1489 N N . GLU A 1 189 ? 5.860 -0.726 23.275 1.00 50.59 189 GLU A N 1
ATOM 1490 C CA . GLU A 1 189 ? 6.575 -1.691 24.109 1.00 50.59 189 GLU A CA 1
ATOM 1491 C C . GLU A 1 189 ? 6.550 -1.226 25.573 1.00 50.59 189 GLU A C 1
ATOM 1493 O O . GLU A 1 189 ? 7.163 -0.224 25.940 1.00 50.59 189 GLU A O 1
ATOM 1498 N N . GLU A 1 190 ? 5.883 -1.984 26.444 1.00 44.94 190 GLU A N 1
ATOM 1499 C CA . GLU A 1 190 ? 6.316 -2.076 27.837 1.00 44.94 190 GLU A CA 1
ATOM 1500 C C . GLU A 1 190 ? 7.441 -3.119 27.873 1.00 44.94 190 GLU A C 1
ATOM 1502 O O . GLU A 1 190 ? 7.184 -4.303 27.670 1.00 44.94 190 GLU A O 1
ATOM 1507 N N . SER A 1 191 ? 8.676 -2.636 28.054 1.00 42.38 191 SER A N 1
ATOM 1508 C CA . SER A 1 191 ? 9.926 -3.360 28.348 1.00 42.38 191 SER A CA 1
ATOM 1509 C C . SER A 1 191 ? 9.893 -4.890 28.193 1.00 42.38 191 SER A C 1
ATOM 1511 O O . SER A 1 191 ? 9.347 -5.604 29.038 1.00 42.38 191 SER A O 1
ATOM 1513 N N . TRP A 1 192 ? 10.588 -5.415 27.185 1.00 39.25 192 TRP A N 1
ATOM 1514 C CA . TRP A 1 192 ? 10.943 -6.831 27.162 1.00 39.25 192 TRP A CA 1
ATOM 1515 C C . TRP A 1 192 ? 11.986 -7.117 28.249 1.00 39.25 192 TRP A C 1
ATOM 1517 O O . TRP A 1 192 ? 13.129 -6.677 28.148 1.00 39.25 192 TRP A O 1
ATOM 1527 N N . ASP A 1 193 ? 11.602 -7.861 29.288 1.00 38.53 193 ASP A N 1
ATOM 1528 C CA . ASP A 1 193 ? 12.572 -8.473 30.196 1.00 38.53 193 ASP A CA 1
ATOM 1529 C C . ASP A 1 193 ? 13.464 -9.430 29.388 1.00 38.53 193 ASP A C 1
ATOM 1531 O O . ASP A 1 193 ? 12.977 -10.344 28.713 1.00 38.53 193 ASP A O 1
ATOM 1535 N N . THR A 1 194 ? 14.776 -9.214 29.457 1.00 36.41 194 THR A N 1
ATOM 1536 C CA . THR A 1 194 ? 15.804 -10.059 28.845 1.00 36.41 194 THR A CA 1
ATOM 1537 C C . THR A 1 194 ? 15.593 -11.526 29.231 1.00 36.41 194 THR A C 1
ATOM 1539 O O . THR A 1 194 ? 15.580 -11.874 30.413 1.00 36.41 194 THR A O 1
ATOM 1542 N N . ILE A 1 195 ? 15.454 -12.410 28.240 1.00 41.91 195 ILE A N 1
ATOM 1543 C CA . ILE A 1 195 ? 15.486 -13.859 28.467 1.00 41.91 195 ILE A CA 1
ATOM 1544 C C . ILE A 1 195 ? 16.956 -14.261 28.599 1.00 41.91 195 ILE A C 1
ATOM 1546 O O . ILE A 1 195 ? 17.652 -14.419 27.597 1.00 41.91 195 ILE A O 1
ATOM 1550 N N . GLU A 1 196 ? 17.440 -14.423 29.828 1.00 39.16 196 GLU A N 1
ATOM 1551 C CA . GLU A 1 196 ? 18.707 -15.115 30.067 1.00 39.16 196 GLU A CA 1
ATOM 1552 C C . GLU A 1 196 ? 18.494 -16.621 29.869 1.00 39.16 196 GLU A C 1
ATOM 1554 O O . GLU A 1 196 ? 17.679 -17.253 30.546 1.00 39.16 196 GLU A O 1
ATOM 1559 N N . ILE A 1 197 ? 19.199 -17.190 28.891 1.00 41.38 197 ILE A N 1
ATOM 1560 C CA . ILE A 1 197 ? 19.214 -18.630 28.636 1.00 41.38 197 ILE A CA 1
ATOM 1561 C C . ILE A 1 197 ? 20.379 -19.210 29.438 1.00 41.38 197 ILE A C 1
ATOM 1563 O O . ILE A 1 197 ? 21.529 -19.119 29.016 1.00 41.38 197 ILE A O 1
ATOM 1567 N N . ASP A 1 198 ? 20.072 -19.788 30.598 1.00 40.09 198 ASP A N 1
ATOM 1568 C CA . ASP A 1 198 ? 21.016 -20.624 31.340 1.00 40.09 198 ASP A CA 1
ATOM 1569 C C . ASP A 1 198 ? 21.173 -21.969 30.611 1.00 40.09 198 ASP A C 1
ATOM 1571 O O . ASP A 1 198 ? 20.187 -22.612 30.230 1.00 40.09 198 ASP A O 1
ATOM 1575 N N . THR A 1 199 ? 22.417 -22.377 30.370 1.00 44.66 199 THR A N 1
ATOM 1576 C CA . THR A 1 199 ? 22.770 -23.581 29.608 1.00 44.66 199 THR A CA 1
ATOM 1577 C C . THR A 1 199 ? 22.452 -24.885 30.339 1.00 44.66 199 THR A C 1
ATOM 1579 O O . THR A 1 199 ? 22.508 -25.940 29.713 1.00 44.66 199 THR A O 1
ATOM 1582 N N . ASP A 1 200 ? 22.030 -24.833 31.605 1.00 44.09 200 ASP A N 1
ATOM 1583 C CA . ASP A 1 200 ? 21.676 -26.011 32.395 1.00 44.09 200 ASP A CA 1
ATOM 1584 C C . ASP A 1 200 ? 20.201 -26.006 32.836 1.00 44.09 200 ASP A C 1
ATOM 1586 O O . ASP A 1 200 ? 19.831 -25.643 33.945 1.00 44.09 200 ASP A O 1
ATOM 1590 N N . SER A 1 201 ? 19.339 -26.482 31.933 1.00 47.00 201 SER A N 1
ATOM 1591 C CA . SER A 1 201 ? 18.065 -27.168 32.206 1.00 47.00 201 SER A CA 1
ATOM 1592 C C . SER A 1 201 ? 17.235 -26.698 33.423 1.00 47.00 201 SER A C 1
ATOM 1594 O O . SER A 1 201 ? 17.378 -27.225 34.527 1.00 47.00 201 SER A O 1
ATOM 1596 N N . LYS A 1 202 ? 16.253 -25.809 33.185 1.00 42.28 202 LYS A N 1
ATOM 1597 C CA . LYS A 1 202 ? 14.845 -25.900 33.661 1.00 42.28 202 LYS A CA 1
ATOM 1598 C C . LYS A 1 202 ? 14.071 -24.631 33.287 1.00 42.28 202 LYS A C 1
ATOM 1600 O O . LYS A 1 202 ? 14.296 -23.558 33.832 1.00 42.28 202 LYS A O 1
ATOM 1605 N N . TYR A 1 203 ? 13.109 -24.779 32.376 1.00 39.75 203 TYR A N 1
ATOM 1606 C CA . TYR A 1 203 ? 12.201 -23.718 31.927 1.00 39.75 203 TYR A CA 1
ATOM 1607 C C . TYR A 1 203 ? 11.419 -23.121 33.116 1.00 39.75 203 TYR A C 1
ATOM 1609 O O . TYR A 1 203 ? 10.410 -23.680 33.550 1.00 39.75 203 TYR A O 1
ATOM 1617 N N . CYS A 1 204 ? 11.856 -21.979 33.649 1.00 37.19 204 CYS A N 1
ATOM 1618 C CA . CYS A 1 204 ? 11.067 -21.189 34.591 1.00 37.19 204 CYS A CA 1
ATOM 1619 C C . CYS A 1 204 ? 10.415 -20.028 33.835 1.00 37.19 204 CYS A C 1
ATOM 1621 O O . CYS A 1 204 ? 11.064 -19.054 33.466 1.00 37.19 204 CYS A O 1
ATOM 1623 N N . ARG A 1 205 ? 9.112 -20.149 33.562 1.00 41.91 205 ARG A N 1
ATOM 1624 C CA . ARG A 1 205 ? 8.337 -19.129 32.847 1.00 41.91 205 ARG A CA 1
ATOM 1625 C C . ARG A 1 205 ? 7.773 -18.133 33.859 1.00 41.91 205 ARG A C 1
ATOM 1627 O O . ARG A 1 205 ? 6.757 -18.416 34.493 1.00 41.91 205 ARG A O 1
ATOM 1634 N N . LYS A 1 206 ? 8.390 -16.958 34.007 1.00 36.75 206 LYS A N 1
ATOM 1635 C CA . LYS A 1 206 ? 7.711 -15.832 34.665 1.00 36.75 206 LYS A CA 1
ATOM 1636 C C . LYS A 1 206 ? 6.620 -15.314 33.725 1.00 36.75 206 LYS A C 1
ATOM 1638 O O . LYS A 1 206 ? 6.881 -15.005 32.567 1.00 36.75 206 LYS A O 1
ATOM 1643 N N . ARG A 1 207 ? 5.371 -15.293 34.200 1.00 36.28 207 ARG A N 1
ATOM 1644 C CA . ARG A 1 207 ? 4.249 -14.655 33.500 1.00 36.28 207 ARG A CA 1
ATOM 1645 C C . ARG A 1 207 ? 4.178 -13.199 33.935 1.00 36.28 207 ARG A C 1
ATOM 1647 O O . ARG A 1 207 ? 3.787 -12.935 35.069 1.00 36.28 207 ARG A O 1
ATOM 1654 N N . THR A 1 208 ? 4.452 -12.295 33.008 1.00 36.22 208 THR A N 1
ATOM 1655 C CA . THR A 1 208 ? 4.104 -10.880 33.148 1.00 36.22 208 THR A CA 1
ATOM 1656 C C . THR A 1 208 ? 3.014 -10.548 32.134 1.00 36.22 208 THR A C 1
ATOM 1658 O O . THR A 1 208 ? 2.986 -11.074 31.022 1.00 36.22 208 THR A O 1
ATOM 1661 N N . ARG A 1 209 ? 2.033 -9.759 32.570 1.00 31.23 209 ARG A N 1
ATOM 1662 C CA . ARG A 1 209 ? 0.824 -9.432 31.814 1.00 31.23 209 ARG A CA 1
ATOM 1663 C C . ARG A 1 209 ? 1.120 -8.237 30.908 1.00 31.23 209 ARG A C 1
ATOM 1665 O O . ARG A 1 209 ? 1.324 -7.148 31.422 1.00 31.23 209 ARG A O 1
ATOM 1672 N N . VAL A 1 210 ? 1.107 -8.449 29.595 1.00 38.56 210 VAL A N 1
ATOM 1673 C CA . VAL A 1 210 ? 1.223 -7.376 28.594 1.00 38.56 210 VAL A CA 1
ATOM 1674 C C . VAL A 1 210 ? -0.028 -6.491 28.653 1.00 38.56 210 VAL A C 1
ATOM 1676 O O . VAL A 1 210 ? -1.150 -7.008 28.571 1.00 38.56 210 VAL A O 1
ATOM 1679 N N . LYS A 1 211 ? 0.136 -5.171 28.803 1.00 35.97 211 LYS A N 1
ATOM 1680 C CA . LYS A 1 211 ? -0.946 -4.195 28.614 1.00 35.97 211 LYS A CA 1
ATOM 1681 C C . LYS A 1 211 ? -0.971 -3.742 27.158 1.00 35.97 211 LYS A C 1
ATOM 1683 O O . LYS A 1 211 ? -0.112 -2.998 26.716 1.00 35.97 211 LYS A O 1
ATOM 1688 N N . ILE A 1 212 ? -2.000 -4.153 26.427 1.00 39.88 212 ILE A N 1
ATOM 1689 C CA . ILE A 1 212 ? -2.336 -3.538 25.140 1.00 39.88 212 ILE A CA 1
ATOM 1690 C C . ILE A 1 212 ? -3.174 -2.294 25.449 1.00 39.88 212 ILE A C 1
ATOM 1692 O O . ILE A 1 212 ? -4.321 -2.411 25.889 1.00 39.88 212 ILE A O 1
ATOM 1696 N N . SER A 1 213 ? -2.620 -1.100 25.248 1.00 43.75 213 SER A N 1
ATOM 1697 C CA . SER A 1 213 ? -3.366 0.159 25.321 1.00 43.75 213 SER A CA 1
ATOM 1698 C C . SER A 1 213 ? -4.087 0.407 23.997 1.00 43.75 213 SER A C 1
ATOM 1700 O O . SER A 1 213 ? -3.590 1.078 23.099 1.00 43.75 213 SER A O 1
ATOM 1702 N N . LYS A 1 214 ? -5.307 -0.122 23.865 1.00 42.25 214 LYS A N 1
ATOM 1703 C CA . LYS A 1 214 ? -6.222 0.325 22.811 1.00 42.25 214 LYS A CA 1
ATOM 1704 C C . LYS A 1 214 ? -6.695 1.738 23.163 1.00 42.25 214 LYS A C 1
ATOM 1706 O O . LYS A 1 214 ? -7.491 1.897 24.087 1.00 42.25 214 LYS A O 1
ATOM 1711 N N . MET A 1 215 ? -6.223 2.758 22.450 1.00 50.25 215 MET A N 1
ATOM 1712 C CA . MET A 1 215 ? -6.814 4.096 22.541 1.00 50.25 215 MET A CA 1
ATOM 1713 C C . MET A 1 215 ? -8.122 4.093 21.742 1.00 50.25 215 MET A C 1
ATOM 1715 O O . MET A 1 215 ? -8.118 4.191 20.516 1.00 50.25 215 MET A O 1
ATOM 1719 N N . SER A 1 216 ? -9.255 3.913 22.431 1.00 46.25 216 SER A N 1
ATOM 1720 C CA . SER A 1 216 ? -10.570 4.182 21.841 1.00 46.25 216 SER A CA 1
ATOM 1721 C C . SER A 1 216 ? -10.842 5.680 21.920 1.00 46.25 216 SER A C 1
ATOM 1723 O O . SER A 1 216 ? -11.047 6.216 23.010 1.00 46.25 216 SER A O 1
ATOM 1725 N N . LEU A 1 217 ? -10.848 6.355 20.777 1.00 53.38 217 LEU A N 1
ATOM 1726 C CA . LEU A 1 217 ? -11.158 7.775 20.683 1.00 53.38 217 LEU A CA 1
ATOM 1727 C C . LEU A 1 217 ? -12.617 7.915 20.211 1.00 53.38 217 LEU A C 1
ATOM 1729 O O . LEU A 1 217 ? -12.889 8.151 19.043 1.00 53.38 217 LEU A O 1
ATOM 1733 N N . GLY A 1 218 ? -13.557 7.713 21.147 1.00 40.06 218 GLY A N 1
ATOM 1734 C CA . GLY A 1 218 ? -15.006 7.913 20.960 1.00 40.06 218 GLY A CA 1
ATOM 1735 C C . GLY A 1 218 ? -15.757 6.803 20.203 1.00 40.06 218 GLY A C 1
ATOM 1736 O O . GLY A 1 218 ? -15.255 6.214 19.251 1.00 40.06 218 GLY A O 1
ATOM 1737 N N . GLU A 1 219 ? -16.992 6.506 20.627 1.00 36.56 219 GLU A N 1
ATOM 1738 C CA . GLU A 1 219 ? -17.881 5.563 19.931 1.00 36.56 219 GLU A CA 1
ATOM 1739 C C . GLU A 1 219 ? -18.614 6.232 18.757 1.00 36.56 219 GLU A C 1
ATOM 1741 O O . GLU A 1 219 ? -19.158 7.329 18.884 1.00 36.56 219 GLU A O 1
ATOM 1746 N N . VAL A 1 220 ? -18.693 5.525 17.626 1.00 50.28 220 VAL A N 1
ATOM 1747 C CA . VAL A 1 220 ? -19.594 5.838 16.506 1.00 50.28 220 VAL A CA 1
ATOM 1748 C C . VAL A 1 220 ? -20.752 4.830 16.538 1.00 50.28 220 VAL A C 1
ATOM 1750 O O . VAL A 1 220 ? -20.500 3.640 16.746 1.00 50.28 220 VAL A O 1
ATOM 1753 N N . PRO A 1 221 ? -22.014 5.258 16.337 1.00 35.78 221 PRO A N 1
ATOM 1754 C CA . PRO A 1 221 ? -23.164 4.359 16.350 1.00 35.78 221 PRO A CA 1
ATOM 1755 C C . PRO A 1 221 ? -23.046 3.248 15.292 1.00 35.78 221 PRO A C 1
ATOM 1757 O O . PRO A 1 221 ? -22.443 3.454 14.235 1.00 35.78 221 PRO A O 1
ATOM 1760 N N . PRO A 1 222 ? -23.632 2.065 15.555 1.00 37.81 222 PRO A N 1
ATOM 1761 C CA . PRO A 1 222 ? -23.454 0.890 14.716 1.00 37.81 222 PRO A CA 1
ATOM 1762 C C . PRO A 1 222 ? -23.960 1.122 13.292 1.00 37.81 222 PRO A C 1
ATOM 1764 O O . PRO A 1 222 ? -24.990 1.762 13.062 1.00 37.81 222 PRO A O 1
ATOM 1767 N N . SER A 1 223 ? -23.245 0.534 12.335 1.00 41.38 223 SER A N 1
ATOM 1768 C CA . SER A 1 223 ? -23.642 0.491 10.934 1.00 41.38 223 SER A CA 1
ATOM 1769 C C . SER A 1 223 ? -25.035 -0.145 10.781 1.00 41.38 223 SER A C 1
ATOM 1771 O O . SER A 1 223 ? -25.355 -1.139 11.446 1.00 41.38 223 SER A O 1
ATOM 1773 N N . PRO A 1 224 ? -25.908 0.414 9.920 1.00 38.69 224 PRO A N 1
ATOM 1774 C CA . PRO A 1 224 ? -27.230 -0.148 9.704 1.00 38.69 224 PRO A CA 1
ATOM 1775 C C . PRO A 1 224 ? -27.102 -1.547 9.096 1.00 38.69 224 PRO A C 1
ATOM 1777 O O . PRO A 1 224 ? -26.443 -1.742 8.075 1.00 38.69 224 PRO A O 1
ATOM 1780 N N . LYS A 1 225 ? -27.756 -2.528 9.731 1.00 37.50 225 LYS A N 1
ATOM 1781 C CA . LYS A 1 225 ? -27.817 -3.907 9.233 1.00 37.50 225 LYS A CA 1
ATOM 1782 C C . LYS A 1 225 ? -28.331 -3.919 7.786 1.00 37.50 225 LYS A C 1
ATOM 1784 O O . LYS A 1 225 ? -29.269 -3.171 7.482 1.00 37.50 225 LYS A O 1
ATOM 1789 N N . PRO A 1 226 ? -27.783 -4.776 6.905 1.00 35.16 226 PRO A N 1
ATOM 1790 C CA . PRO A 1 226 ? -28.251 -4.876 5.531 1.00 35.16 226 PRO A CA 1
ATOM 1791 C C . PRO A 1 226 ? -29.747 -5.204 5.523 1.00 35.16 226 PRO A C 1
ATOM 1793 O O . PRO A 1 226 ? -30.183 -6.217 6.072 1.00 35.16 226 PRO A O 1
ATOM 1796 N N . ARG A 1 227 ? -30.551 -4.314 4.929 1.00 36.53 227 ARG A N 1
ATOM 1797 C CA . ARG A 1 227 ? -31.984 -4.550 4.735 1.00 36.53 227 ARG A CA 1
ATOM 1798 C C . ARG A 1 227 ? -32.149 -5.744 3.801 1.00 36.53 227 ARG A C 1
ATOM 1800 O O . ARG A 1 227 ? -31.781 -5.672 2.630 1.00 36.53 227 ARG A O 1
ATOM 1807 N N . THR A 1 228 ? -32.747 -6.817 4.302 1.00 38.75 228 THR A N 1
ATOM 1808 C CA . THR A 1 228 ? -33.301 -7.886 3.474 1.00 38.75 228 THR A CA 1
ATOM 1809 C C . THR A 1 228 ? -34.377 -7.283 2.576 1.00 38.75 228 THR A C 1
ATOM 1811 O O . THR A 1 228 ? -35.456 -6.899 3.024 1.00 38.75 228 THR A O 1
ATOM 1814 N N . ARG A 1 229 ? -34.065 -7.128 1.288 1.00 32.59 229 ARG A N 1
ATOM 1815 C CA . ARG A 1 229 ? -35.029 -6.656 0.295 1.00 32.59 229 ARG A CA 1
ATOM 1816 C C . ARG A 1 229 ? -35.939 -7.828 -0.063 1.00 32.59 229 ARG A C 1
ATOM 1818 O O . ARG A 1 229 ? -35.567 -8.681 -0.861 1.00 32.59 229 ARG A O 1
ATOM 1825 N N . THR A 1 230 ? -37.127 -7.884 0.530 1.00 35.38 230 THR A N 1
ATOM 1826 C CA . THR A 1 230 ? -38.221 -8.696 -0.007 1.00 35.38 230 THR A CA 1
ATOM 1827 C C . THR A 1 230 ? -38.632 -8.100 -1.351 1.00 35.38 230 THR A C 1
ATOM 1829 O O . THR A 1 230 ? -38.999 -6.930 -1.450 1.00 35.38 230 THR A O 1
ATOM 1832 N N . VAL A 1 231 ? -38.491 -8.884 -2.418 1.00 34.00 231 VAL A N 1
ATOM 1833 C CA . VAL A 1 231 ? -38.946 -8.514 -3.762 1.00 34.00 231 VAL A CA 1
ATOM 1834 C C . VAL A 1 231 ? -40.458 -8.760 -3.819 1.00 34.00 231 VAL A C 1
ATOM 1836 O O . VAL A 1 231 ? -40.867 -9.906 -3.642 1.00 34.00 231 VAL A O 1
ATOM 1839 N N . PRO A 1 232 ? -41.309 -7.748 -4.066 1.00 30.84 232 PRO A N 1
ATOM 1840 C CA . PRO A 1 232 ? -42.715 -7.991 -4.340 1.00 30.84 232 PRO A CA 1
ATOM 1841 C C . PRO A 1 232 ? -42.864 -8.443 -5.796 1.00 30.84 232 PRO A C 1
ATOM 1843 O O . PRO A 1 232 ? -42.486 -7.734 -6.728 1.00 30.84 232 PRO A O 1
ATOM 1846 N N . THR A 1 233 ? -43.438 -9.625 -5.998 1.00 35.31 233 THR A N 1
ATOM 1847 C CA . THR A 1 233 ? -43.951 -10.080 -7.294 1.00 35.31 233 THR A CA 1
ATOM 1848 C C . THR A 1 233 ? -45.108 -9.185 -7.732 1.00 35.31 233 THR A C 1
ATOM 1850 O O . THR A 1 233 ? -46.218 -9.319 -7.220 1.00 35.31 233 THR A O 1
ATOM 1853 N N . HIS A 1 234 ? -44.871 -8.296 -8.697 1.00 34.22 234 HIS A N 1
ATOM 1854 C CA . HIS A 1 234 ? -45.945 -7.627 -9.428 1.00 34.22 234 HIS A CA 1
ATOM 1855 C C . HIS A 1 234 ? -46.241 -8.371 -10.731 1.00 34.22 234 HIS A C 1
ATOM 1857 O O . HIS A 1 234 ? -45.403 -8.467 -11.626 1.00 34.22 234 HIS A O 1
ATOM 1863 N N . GLN A 1 235 ? -47.465 -8.895 -10.817 1.00 33.94 235 GLN A N 1
ATOM 1864 C CA . GLN A 1 235 ? -48.071 -9.388 -12.047 1.00 33.94 235 GLN A CA 1
ATOM 1865 C C . GLN A 1 235 ? -48.196 -8.238 -13.054 1.00 33.94 235 GLN A C 1
ATOM 1867 O O . GLN A 1 235 ? -48.760 -7.188 -12.747 1.00 33.94 235 GLN A O 1
ATOM 1872 N N . VAL A 1 236 ? -47.685 -8.447 -14.267 1.00 32.56 236 VAL A N 1
ATOM 1873 C CA . VAL A 1 236 ? -47.855 -7.520 -15.388 1.00 32.56 236 VAL A CA 1
ATOM 1874 C C . VAL A 1 236 ? -49.123 -7.906 -16.145 1.00 32.56 236 VAL A C 1
ATOM 1876 O O . VAL A 1 236 ? -49.142 -8.873 -16.901 1.00 32.56 236 VAL A O 1
ATOM 1879 N N . THR A 1 237 ? -50.182 -7.119 -15.976 1.00 34.06 237 THR A N 1
ATOM 1880 C CA . THR A 1 237 ? -51.335 -7.097 -16.885 1.00 34.06 237 THR A CA 1
ATOM 1881 C C . THR A 1 237 ? -51.477 -5.690 -17.452 1.00 34.06 237 THR A C 1
ATOM 1883 O O . THR A 1 237 ? -51.780 -4.760 -16.709 1.00 34.06 237 THR A O 1
ATOM 1886 N N . GLY A 1 238 ? -51.283 -5.512 -18.761 1.00 32.59 238 GLY A N 1
ATOM 1887 C CA . GLY A 1 238 ? -51.616 -4.241 -19.411 1.00 32.59 238 GLY A CA 1
ATOM 1888 C C . GLY A 1 238 ? -50.895 -3.972 -20.727 1.00 32.59 238 GLY A C 1
ATOM 1889 O O . GLY A 1 238 ? -49.760 -3.516 -20.746 1.00 32.59 238 GLY A O 1
ATOM 1890 N N . LYS A 1 239 ? -51.606 -4.203 -21.834 1.00 36.50 239 LYS A N 1
ATOM 1891 C CA . LYS A 1 239 ? -51.236 -3.847 -23.212 1.00 36.50 239 LYS A CA 1
ATOM 1892 C C . LYS A 1 239 ? -50.954 -2.342 -23.360 1.00 36.50 239 LYS A C 1
ATOM 1894 O O . LYS A 1 239 ? -51.825 -1.546 -23.013 1.00 36.50 239 LYS A O 1
ATOM 1899 N N . ARG A 1 240 ? -49.855 -1.952 -24.026 1.00 33.50 240 ARG A N 1
ATOM 1900 C CA . ARG A 1 240 ? -49.755 -0.674 -24.766 1.00 33.50 240 ARG A CA 1
ATOM 1901 C C . ARG A 1 240 ? -48.988 -0.835 -26.088 1.00 33.50 240 ARG A C 1
ATOM 1903 O O . ARG A 1 240 ? -48.061 -1.626 -26.189 1.00 33.50 240 ARG A O 1
ATOM 1910 N N . LYS A 1 241 ? -49.505 -0.124 -27.096 1.00 30.92 241 LYS A N 1
ATOM 1911 C CA . LYS A 1 241 ? -49.209 -0.142 -28.543 1.00 30.92 241 LYS A CA 1
ATOM 1912 C C . LYS A 1 241 ? -47.811 0.407 -28.896 1.00 30.92 241 LYS A C 1
ATOM 1914 O O . LYS A 1 241 ? -47.262 1.157 -28.094 1.00 30.92 241 LYS A O 1
ATOM 1919 N N . PRO A 1 242 ? -47.276 0.095 -30.096 1.00 30.55 242 PRO A N 1
ATOM 1920 C CA . PRO A 1 242 ? -45.941 0.514 -30.505 1.00 30.55 242 PRO A CA 1
ATOM 1921 C C . PRO A 1 242 ? -45.943 1.959 -31.018 1.00 30.55 242 PRO A C 1
ATOM 1923 O O . PRO A 1 242 ? -46.772 2.330 -31.849 1.00 30.55 242 PRO A O 1
ATOM 1926 N N . THR A 1 243 ? -44.986 2.755 -30.550 1.00 31.75 243 THR A N 1
ATOM 1927 C CA . THR A 1 243 ? -44.633 4.056 -31.126 1.00 31.75 243 THR A CA 1
ATOM 1928 C C . THR A 1 243 ? -43.228 3.964 -31.706 1.00 31.75 243 THR A C 1
ATOM 1930 O O . THR A 1 243 ? -42.263 3.674 -31.006 1.00 31.75 243 THR A O 1
ATOM 1933 N N . THR A 1 244 ? -43.148 4.178 -33.013 1.00 32.22 244 THR A N 1
ATOM 1934 C CA . THR A 1 244 ? -41.939 4.288 -33.828 1.00 32.22 244 THR A CA 1
ATOM 1935 C C . THR A 1 244 ? -41.222 5.608 -33.565 1.00 32.22 244 THR A C 1
ATOM 1937 O O . THR A 1 244 ? -41.828 6.666 -33.734 1.00 32.22 244 THR A O 1
ATOM 1940 N N . THR A 1 245 ? -39.924 5.560 -33.267 1.00 31.67 245 THR A N 1
ATOM 1941 C CA . THR A 1 245 ? -39.016 6.704 -33.437 1.00 31.67 245 THR A CA 1
ATOM 1942 C C . THR A 1 245 ? -37.690 6.222 -34.021 1.00 31.67 245 THR A C 1
ATOM 1944 O O . THR A 1 245 ? -37.028 5.3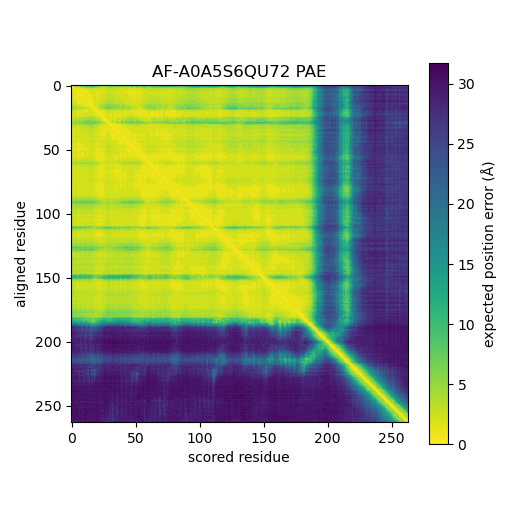58 -33.450 1.00 31.67 245 THR A O 1
ATOM 1947 N N . ASN A 1 246 ? -37.359 6.778 -35.187 1.00 30.19 246 ASN A N 1
ATOM 1948 C CA . ASN A 1 246 ? -36.147 6.556 -35.969 1.00 30.19 246 ASN A CA 1
ATOM 1949 C C . ASN A 1 246 ? -34.897 7.083 -35.246 1.00 30.19 246 ASN A C 1
ATOM 1951 O O . ASN A 1 246 ? -34.908 8.211 -34.758 1.00 30.19 246 ASN A O 1
ATOM 1955 N N . PHE A 1 247 ? -33.807 6.316 -35.290 1.00 32.09 247 PHE A N 1
ATOM 1956 C CA . PHE A 1 247 ? -32.443 6.800 -35.057 1.00 32.09 247 PHE A CA 1
ATOM 1957 C C . PHE A 1 247 ? -31.664 6.706 -36.378 1.00 32.09 247 PHE A C 1
ATOM 1959 O O . PHE A 1 247 ? -31.685 5.637 -36.993 1.00 32.09 247 PHE A O 1
ATOM 1966 N N . PRO A 1 248 ? -30.991 7.773 -36.844 1.00 32.59 248 PRO A N 1
ATOM 1967 C CA . PRO A 1 248 ? -30.075 7.667 -37.968 1.00 32.59 248 PRO A CA 1
ATOM 1968 C C . PRO A 1 248 ? -28.749 7.045 -37.514 1.00 32.59 248 PRO A C 1
ATOM 1970 O O . PRO A 1 248 ? -28.173 7.428 -36.496 1.00 32.59 248 PRO A O 1
ATOM 1973 N N . ALA A 1 249 ? -28.299 6.059 -38.286 1.00 32.03 249 ALA A N 1
ATOM 1974 C CA . ALA A 1 249 ? -26.990 5.443 -38.183 1.00 32.03 249 ALA A CA 1
ATOM 1975 C C . ALA A 1 249 ? -25.984 6.264 -38.993 1.00 32.03 249 ALA A C 1
ATOM 1977 O O . ALA A 1 249 ? -26.224 6.497 -40.171 1.00 32.03 249 ALA A O 1
ATOM 1978 N N . ASP A 1 250 ? -24.855 6.624 -38.386 1.00 32.00 250 ASP A N 1
ATOM 1979 C CA . ASP A 1 250 ? -23.649 6.996 -39.123 1.00 32.00 250 ASP A CA 1
ATOM 1980 C C . ASP A 1 250 ? -22.416 6.468 -38.379 1.00 32.00 250 ASP A C 1
ATOM 1982 O O . ASP A 1 250 ? -22.024 6.956 -37.319 1.00 32.00 250 ASP A O 1
ATOM 1986 N N . GLN A 1 251 ? -21.821 5.421 -38.951 1.00 34.62 251 GLN A N 1
ATOM 1987 C CA . GLN A 1 251 ? -20.441 5.004 -38.714 1.00 34.62 251 GLN A CA 1
ATOM 1988 C C . GLN A 1 251 ? -19.601 5.432 -39.921 1.00 34.62 251 GLN A C 1
ATOM 1990 O O . GLN A 1 251 ? -20.046 5.232 -41.052 1.00 34.62 251 GLN A O 1
ATOM 1995 N N . PRO A 1 252 ? -18.337 5.838 -39.732 1.00 34.47 252 PRO A N 1
ATOM 1996 C CA . PRO A 1 252 ? -17.333 5.686 -40.770 1.00 34.47 252 PRO A CA 1
ATOM 1997 C C . PRO A 1 252 ? -16.392 4.512 -40.467 1.00 34.47 252 PRO A C 1
ATOM 1999 O O . PRO A 1 252 ? -15.755 4.425 -39.419 1.00 34.47 252 PRO A O 1
ATOM 2002 N N . SER A 1 253 ? -16.311 3.615 -41.449 1.00 32.06 253 SER A N 1
ATOM 2003 C CA . SER A 1 253 ? -15.456 2.432 -41.519 1.00 32.06 253 SER A CA 1
ATOM 2004 C C . SER A 1 253 ? -13.966 2.754 -41.681 1.00 32.06 253 SER A C 1
ATOM 2006 O O . SER A 1 253 ? -13.595 3.697 -42.383 1.00 32.06 253 SER A O 1
ATOM 2008 N N . MET A 1 254 ? -13.127 1.860 -41.150 1.00 30.75 254 MET A N 1
ATOM 2009 C CA . MET A 1 254 ? -11.681 1.762 -41.371 1.00 30.75 254 MET A CA 1
ATOM 2010 C C . MET A 1 254 ? -11.267 1.879 -42.850 1.00 30.75 254 MET A C 1
ATOM 2012 O O . MET A 1 254 ? -11.769 1.153 -43.709 1.00 30.75 254 MET A O 1
ATOM 2016 N N . LYS A 1 255 ? -10.247 2.701 -43.126 1.00 33.38 255 LYS A N 1
ATOM 2017 C CA . LYS A 1 255 ? -9.390 2.569 -44.312 1.00 33.38 255 LYS A CA 1
ATOM 2018 C C . LYS A 1 255 ? -7.924 2.514 -43.897 1.00 33.38 255 LYS A C 1
ATOM 2020 O O . LYS A 1 255 ? -7.450 3.315 -43.100 1.00 33.38 255 LYS A O 1
ATOM 2025 N N . ALA A 1 256 ? -7.244 1.525 -44.466 1.00 34.19 256 ALA A N 1
ATOM 2026 C CA . ALA A 1 256 ? -5.837 1.217 -44.298 1.00 34.19 256 ALA A CA 1
ATOM 2027 C C . ALA A 1 256 ? -4.928 2.372 -44.748 1.00 34.19 256 ALA A C 1
ATOM 2029 O O . ALA A 1 256 ? -5.095 2.907 -45.845 1.00 34.19 256 ALA A O 1
ATOM 2030 N N . ILE A 1 257 ? -3.917 2.688 -43.938 1.00 37.12 257 ILE A N 1
ATOM 2031 C CA . ILE A 1 257 ? -2.800 3.549 -44.332 1.00 37.12 257 ILE A CA 1
ATOM 2032 C C . ILE A 1 257 ? -1.662 2.643 -44.809 1.00 37.12 257 ILE A C 1
ATOM 2034 O O . ILE A 1 257 ? -1.077 1.880 -44.041 1.00 37.12 257 ILE A O 1
ATOM 2038 N N . LYS A 1 258 ? -1.388 2.711 -46.115 1.00 35.69 258 LYS A N 1
ATOM 2039 C CA . LYS A 1 258 ? -0.203 2.134 -46.753 1.00 35.69 258 LYS A CA 1
ATOM 2040 C C . LYS A 1 258 ? 1.038 2.940 -46.359 1.00 35.69 258 LYS A C 1
ATOM 2042 O O . LYS A 1 258 ? 1.019 4.167 -46.391 1.00 35.69 258 LYS A O 1
ATOM 2047 N N . LYS A 1 259 ? 2.116 2.212 -46.058 1.00 38.28 259 LYS A N 1
ATOM 2048 C CA . LYS A 1 259 ? 3.503 2.693 -46.033 1.00 38.28 259 LYS A CA 1
ATOM 2049 C C . LYS A 1 259 ? 3.862 3.370 -47.363 1.00 38.28 259 LYS A C 1
ATOM 2051 O O . LYS A 1 259 ? 3.560 2.802 -48.408 1.00 38.28 259 LYS A O 1
ATOM 2056 N N . ASN A 1 260 ? 4.586 4.486 -47.304 1.00 36.59 260 ASN A N 1
ATOM 2057 C CA . ASN A 1 260 ? 5.465 4.930 -48.383 1.00 36.59 260 ASN A CA 1
ATOM 2058 C C . ASN A 1 260 ? 6.832 5.287 -47.788 1.00 36.59 260 ASN A C 1
ATOM 2060 O O . ASN A 1 260 ? 6.929 6.164 -46.933 1.00 36.59 260 ASN A O 1
ATOM 2064 N N . ASN A 1 261 ? 7.852 4.565 -48.253 1.00 35.62 261 ASN A N 1
ATOM 2065 C CA . ASN A 1 261 ? 9.238 5.012 -48.288 1.00 35.62 261 ASN A CA 1
ATOM 2066 C C . ASN A 1 261 ? 9.386 6.029 -49.430 1.00 35.62 261 ASN A C 1
ATOM 2068 O O . ASN A 1 261 ? 8.753 5.845 -50.468 1.00 35.62 261 ASN A O 1
ATOM 2072 N N . ASP A 1 262 ? 10.203 7.062 -49.205 1.00 40.75 262 ASP A N 1
ATOM 2073 C CA . ASP A 1 262 ? 11.208 7.628 -50.129 1.00 40.75 262 ASP A CA 1
ATOM 2074 C C . ASP A 1 262 ? 11.374 9.144 -49.932 1.00 40.75 262 ASP A C 1
ATOM 2076 O O . ASP A 1 262 ? 10.608 9.941 -50.478 1.00 40.75 262 ASP A O 1
ATOM 2080 N N . LYS A 1 263 ? 12.402 9.520 -49.158 1.00 38.47 263 LYS A N 1
ATOM 2081 C CA . LYS A 1 263 ? 13.510 10.448 -49.479 1.00 38.47 263 LYS A CA 1
ATOM 2082 C C . LYS A 1 263 ? 14.184 10.962 -48.213 1.00 38.47 263 LYS A C 1
ATOM 2084 O O . LYS A 1 263 ? 13.461 11.390 -47.291 1.00 38.47 263 LYS A O 1
#

Solvent-accessible surface area (backbone atoms only — not comparable to full-atom values): 16691 Å² total; per-residue (Å²): 128,68,60,72,61,47,54,52,49,34,56,52,26,62,76,72,72,52,68,74,47,80,39,62,85,74,74,43,88,96,37,54,72,64,33,51,53,52,46,55,64,50,56,75,69,51,56,69,69,35,60,73,22,39,30,39,31,36,36,55,77,84,39,44,60,69,59,42,50,53,49,24,65,76,72,68,28,30,40,34,46,31,59,42,24,48,20,39,59,73,67,30,92,70,62,67,67,59,54,45,53,51,51,54,55,26,45,62,45,31,71,91,52,75,32,48,34,40,45,43,26,39,57,66,36,63,89,39,99,65,35,74,52,58,14,52,46,67,54,73,86,67,56,63,73,63,66,68,70,51,90,65,77,63,48,76,47,69,53,31,74,48,41,41,59,26,49,52,54,49,49,56,53,36,48,76,71,72,34,88,63,62,63,57,89,49,80,67,83,78,76,84,77,81,84,80,82,72,93,74,84,76,96,77,82,83,86,76,86,84,75,81,70,71,54,75,52,67,90,74,83,79,78,80,74,84,76,82,78,80,79,81,89,74,84,90,82,81,92,81,82,93,78,90,78,91,77,90,86,84,83,86,79,92,77,86,83,78,90,79,91,91,132

InterPro domains:
  IPR004601 UV-endonuclease UvdE [PF03851] (2-125)
  IPR004601 UV-endonuclease UvdE [PTHR31290] (2-226)
  IPR036237 Xylose isomerase-like superfamily [SSF51658] (2-173)

Mean predicted aligned error: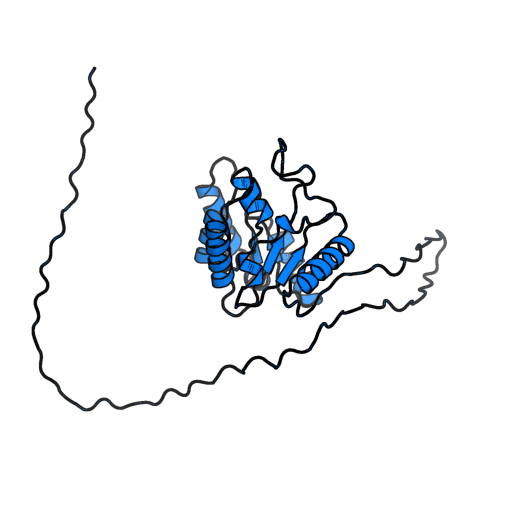 13.61 Å

Radius of gyration: 25.8 Å; Cα contacts (8 Å, |Δi|>4): 300; chains: 1; bounding box: 74×47×85 Å

Organism: Trichuris muris (NCBI:txid70415)

Nearest PDB structures (foldseek):
  3tc3-assembly1_A  TM=8.825E-01  e=7.797E-12  Sulfolobus acidocaldarius DSM 639
  3bzg-assembly1_A  TM=8.887E-01  e=1.006E-11  Thermus thermophilus
  3c0q-assembly1_A  TM=8.991E-01  e=1.672E-11  Thermus thermophilus
  3bzj-assembly1_A  TM=8.994E-01  e=2.610E-11  Thermus thermophilus
  3c0l-assembly1_A  TM=8.959E-01  e=1.454E-10  Thermus thermophilus

Sequence (263 aa):
MAIAELEYHAIIAELVNVDVINIHVGGVYNDKPTAMERFVANFSRLSKEVQDRLTLENDDKQYNPEDVLQLCHVLGVPFVYDVHHHRCTYGGPLPEEVITQTSMAAVSTWKNREPLFHISTPAFGWGSTNPRPHHQMIDYTDFPVCWKSFCVPFTLEVEAKAKEIAVLQLIDALINDGVVVRSAIAAVEESWDTIEIDTDSKYCRKRTRVKISKMSLGEVPPSPKPRTRTVPTHQVTGKRKPTTTNFPADQPSMKAIKKNNDK

Secondary structure (DSSP, 8-state):
--HHHHHHHHHHHHHHT---EEEE----TT-HHHHHHHHHHHHTTS-HHHHTTEEEE--SSS--HHHHHHHHHHHT--EEEEHHHHHHHTTS---HHHHHHHHHHHHHHHTTSPPEEEE--BTT-TTSS---SBPSS--GGGS-GGGGG-SS--EEEE--TTTHHHHHHHHHHHHHTT----EE--------------SSS-------------EE----PPPPPPP--PPP------------------PPP----------